Protein AF-A0A369Y2G6-F1 (afdb_monomer_lite)

pLDDT: mean 90.19, std 8.19, range [42.06, 97.75]

Structure (mmCIF, N/CA/C/O backbone):
data_AF-A0A369Y2G6-F1
#
_entry.id   AF-A0A369Y2G6-F1
#
loop_
_atom_site.group_PDB
_atom_site.id
_atom_site.type_symbol
_atom_site.label_atom_id
_atom_site.label_alt_id
_atom_site.label_comp_id
_atom_site.label_asym_id
_atom_site.label_entity_id
_atom_site.label_seq_id
_atom_site.pdbx_PDB_ins_code
_atom_site.Cartn_x
_atom_site.Cartn_y
_atom_site.Cartn_z
_atom_site.occupancy
_atom_site.B_iso_or_equiv
_atom_site.auth_seq_id
_atom_site.auth_comp_id
_atom_site.auth_asym_id
_atom_site.auth_atom_id
_atom_site.pdbx_PDB_model_num
ATOM 1 N N . MET A 1 1 ? -20.644 17.446 -11.660 1.00 88.56 1 MET A N 1
ATOM 2 C CA . MET A 1 1 ? -19.900 16.516 -12.533 1.00 88.56 1 MET A CA 1
ATOM 3 C C . MET A 1 1 ? -18.595 17.121 -13.064 1.00 88.56 1 MET A C 1
ATOM 5 O O . MET A 1 1 ? -17.557 16.704 -12.580 1.00 88.56 1 MET A O 1
ATOM 9 N N . ILE A 1 2 ? -18.612 18.142 -13.938 1.00 90.81 2 ILE A N 1
ATOM 10 C CA . ILE A 1 2 ? -17.405 18.719 -14.592 1.00 90.81 2 ILE A CA 1
ATOM 11 C C . ILE A 1 2 ? -16.263 19.030 -13.607 1.00 90.81 2 ILE A C 1
ATOM 13 O O . ILE A 1 2 ? -15.147 18.546 -13.766 1.00 90.81 2 ILE A O 1
ATOM 17 N N . LYS A 1 3 ? -16.555 19.759 -12.520 1.00 93.44 3 LYS A N 1
ATOM 18 C CA . LYS A 1 3 ? -15.563 20.071 -11.472 1.00 93.44 3 LYS A CA 1
ATOM 19 C C . LYS A 1 3 ? -14.943 18.822 -10.833 1.00 93.44 3 LYS A C 1
ATOM 21 O O . LYS A 1 3 ? -13.785 18.854 -10.434 1.00 93.44 3 LYS A O 1
ATOM 26 N N . VAL A 1 4 ? -15.703 17.736 -10.687 1.00 93.19 4 VAL A N 1
ATOM 27 C CA . VAL A 1 4 ? -15.192 16.472 -10.129 1.00 93.19 4 VAL A CA 1
ATOM 28 C C . VAL A 1 4 ? -14.237 15.821 -11.126 1.00 93.19 4 VAL A C 1
ATOM 30 O O . VAL A 1 4 ? -13.131 15.469 -10.736 1.00 93.19 4 VAL A O 1
ATOM 33 N N . THR A 1 5 ? -14.614 15.756 -12.402 1.00 94.62 5 THR A N 1
ATOM 34 C CA . THR A 1 5 ? -13.785 15.214 -13.489 1.00 94.62 5 THR A CA 1
ATOM 35 C C . THR A 1 5 ? -12.451 15.948 -13.627 1.00 94.62 5 THR A C 1
ATOM 37 O O . THR A 1 5 ? -11.404 15.308 -13.651 1.00 94.62 5 THR A O 1
ATOM 40 N N . ILE A 1 6 ? -12.467 17.287 -13.634 1.00 95.38 6 ILE A N 1
ATOM 41 C CA . ILE A 1 6 ? -11.241 18.102 -13.711 1.00 95.38 6 ILE A CA 1
ATOM 42 C C . ILE A 1 6 ? -10.327 17.810 -12.518 1.00 95.38 6 ILE A C 1
ATOM 44 O O . ILE A 1 6 ? -9.137 17.572 -12.691 1.00 95.38 6 ILE A O 1
ATOM 48 N N . ASN A 1 7 ? -10.882 17.762 -11.303 1.00 96.50 7 ASN A N 1
ATOM 49 C CA . ASN A 1 7 ? -10.090 17.447 -10.115 1.00 96.50 7 ASN A CA 1
ATOM 50 C C . ASN A 1 7 ? -9.507 16.031 -10.159 1.00 96.50 7 ASN A C 1
ATOM 52 O O . ASN A 1 7 ? -8.400 15.838 -9.680 1.00 96.50 7 ASN A O 1
ATOM 56 N N . ILE A 1 8 ? -10.218 15.046 -10.717 1.00 95.88 8 ILE A N 1
ATOM 57 C CA . ILE A 1 8 ? -9.690 13.683 -10.882 1.00 95.88 8 ILE A CA 1
ATOM 58 C C . ILE A 1 8 ? -8.472 13.691 -11.801 1.00 95.88 8 ILE A C 1
ATOM 60 O O . ILE A 1 8 ? -7.463 13.093 -11.446 1.00 95.88 8 ILE A O 1
ATOM 64 N N . ILE A 1 9 ? -8.549 14.390 -12.936 1.00 95.62 9 ILE A N 1
ATOM 65 C CA . ILE A 1 9 ? -7.439 14.495 -13.893 1.00 95.62 9 ILE A CA 1
ATOM 66 C C . ILE A 1 9 ? -6.244 15.194 -13.235 1.00 95.62 9 ILE A C 1
ATOM 68 O O . ILE A 1 9 ? -5.145 14.649 -13.226 1.00 95.62 9 ILE A O 1
ATOM 72 N N . LEU A 1 10 ? -6.460 16.353 -12.606 1.00 95.44 10 LEU A N 1
ATOM 73 C CA . LEU A 1 10 ? -5.391 17.104 -11.939 1.00 95.44 10 LEU A CA 1
ATOM 74 C C . LEU A 1 10 ? -4.749 16.313 -10.795 1.00 95.44 10 LEU A C 1
ATOM 76 O O . LEU A 1 10 ? -3.528 16.290 -10.667 1.00 95.44 10 LEU A O 1
ATOM 80 N N . LEU A 1 11 ? -5.557 15.641 -9.970 1.00 95.94 11 LEU A N 1
ATOM 81 C CA . LEU A 1 11 ? -5.046 14.806 -8.886 1.00 95.94 11 LEU A CA 1
ATOM 82 C C . LEU A 1 11 ? -4.312 13.574 -9.412 1.00 95.94 11 LEU A C 1
ATOM 84 O O . LEU A 1 11 ? -3.358 13.145 -8.771 1.00 95.94 11 LEU A O 1
ATOM 88 N N . PHE A 1 12 ? -4.721 13.012 -10.550 1.00 95.38 12 PHE A N 1
ATOM 89 C CA . PHE A 1 12 ? -3.988 11.927 -11.196 1.00 95.38 12 PHE A CA 1
ATOM 90 C C . PHE A 1 12 ? -2.616 12.394 -11.680 1.00 95.38 12 PHE A C 1
ATOM 92 O O . PHE A 1 12 ? -1.617 11.796 -11.297 1.00 95.38 12 PHE A O 1
ATOM 99 N N . LEU A 1 13 ? -2.548 13.512 -12.403 1.00 92.81 13 LEU A N 1
ATOM 100 C CA . LEU A 1 13 ? -1.273 14.089 -12.841 1.00 92.81 13 LEU A CA 1
ATOM 101 C C . LEU A 1 13 ? -0.361 14.420 -11.650 1.00 92.81 13 LEU A C 1
ATOM 103 O O . LEU A 1 13 ? 0.820 14.088 -11.661 1.00 92.81 13 LEU A O 1
ATOM 107 N N . ALA A 1 14 ? -0.917 14.990 -10.577 1.00 92.94 14 ALA A N 1
ATOM 108 C CA . ALA A 1 14 ? -0.170 15.240 -9.345 1.00 92.94 14 ALA A CA 1
ATOM 109 C C . ALA A 1 14 ? 0.308 13.944 -8.662 1.00 92.94 14 ALA A C 1
ATOM 111 O O . ALA A 1 14 ? 1.403 13.915 -8.105 1.00 92.94 14 ALA A O 1
ATOM 112 N N . SER A 1 15 ? -0.487 12.871 -8.718 1.00 92.31 15 SER A N 1
ATOM 113 C CA . SER A 1 15 ? -0.116 11.555 -8.177 1.00 92.31 15 SER A CA 1
ATOM 114 C C . SER A 1 15 ? 1.066 10.950 -8.939 1.00 92.31 15 SER A C 1
ATOM 116 O O . SER A 1 15 ? 1.956 10.375 -8.319 1.00 92.31 15 SER A O 1
ATOM 118 N N . SER A 1 16 ? 1.126 11.143 -10.261 1.00 85.62 16 SER A N 1
ATOM 119 C CA . SER A 1 16 ? 2.266 10.716 -11.083 1.00 85.62 16 SER A CA 1
ATOM 120 C C . SER A 1 16 ? 3.557 11.471 -10.747 1.00 85.62 16 SER A C 1
ATOM 122 O O . SER A 1 16 ? 4.636 10.896 -10.839 1.00 85.62 16 SER A O 1
ATOM 124 N N . LEU A 1 17 ? 3.458 12.736 -10.323 1.00 85.38 17 LEU A N 1
ATOM 125 C CA . LEU A 1 17 ? 4.612 13.555 -9.925 1.00 85.38 17 LEU A CA 1
ATOM 126 C C . LEU A 1 17 ? 5.078 13.282 -8.489 1.00 85.38 17 LEU A C 1
ATOM 128 O O . LEU A 1 17 ? 6.271 13.340 -8.202 1.00 85.38 17 LEU A O 1
ATOM 132 N N . ILE A 1 18 ? 4.145 13.007 -7.571 1.00 85.62 18 ILE A N 1
ATOM 133 C CA . ILE A 1 18 ? 4.425 12.782 -6.147 1.00 85.62 18 ILE A CA 1
ATOM 134 C C . ILE A 1 18 ? 3.864 11.411 -5.745 1.00 85.62 18 ILE A C 1
ATOM 136 O O . ILE A 1 18 ? 2.782 11.337 -5.149 1.00 85.62 18 ILE A O 1
ATOM 140 N N . PRO A 1 19 ? 4.601 10.311 -6.002 1.00 77.44 19 PRO A N 1
ATOM 141 C CA . PRO A 1 19 ? 4.091 8.953 -5.818 1.00 77.44 19 PRO A CA 1
ATOM 142 C C . PRO A 1 19 ? 3.544 8.678 -4.410 1.00 77.44 19 PRO A C 1
ATOM 144 O O . PRO A 1 19 ? 2.478 8.079 -4.266 1.00 77.44 19 PRO A O 1
ATOM 147 N N . LEU A 1 20 ? 4.200 9.187 -3.359 1.00 77.75 20 LEU A N 1
ATOM 148 C CA . LEU A 1 20 ? 3.748 9.020 -1.968 1.00 77.75 20 LEU A CA 1
ATOM 149 C C . LEU A 1 20 ? 2.479 9.825 -1.632 1.00 77.75 20 LEU A C 1
ATOM 151 O O . LEU A 1 20 ? 1.756 9.462 -0.706 1.00 77.75 20 LEU A O 1
ATOM 155 N N . GLY A 1 21 ? 2.182 10.892 -2.380 1.00 86.56 21 GLY A N 1
ATOM 156 C CA . GLY A 1 21 ? 0.970 11.710 -2.242 1.00 86.56 21 GLY A CA 1
ATOM 157 C C . GLY A 1 21 ? -0.252 11.128 -2.957 1.00 86.56 21 GLY A C 1
ATOM 158 O O . GLY A 1 21 ? -1.366 11.634 -2.795 1.00 86.56 21 GLY A O 1
ATOM 159 N N . SER A 1 22 ? -0.074 10.035 -3.704 1.00 93.38 22 SER A N 1
ATOM 160 C CA . SER A 1 22 ? -1.103 9.450 -4.569 1.00 93.38 22 SER A CA 1
ATOM 161 C C . SER A 1 22 ? -2.373 9.012 -3.842 1.00 93.38 22 SER A C 1
ATOM 163 O O . SER A 1 22 ? -3.414 8.885 -4.475 1.00 93.38 22 SER A O 1
ATOM 165 N N . PHE A 1 23 ? -2.349 8.828 -2.515 1.00 94.94 23 PHE A N 1
ATOM 166 C CA . PHE A 1 23 ? -3.545 8.522 -1.714 1.00 94.94 23 PHE A CA 1
ATOM 167 C C . PHE A 1 23 ? -4.626 9.612 -1.767 1.00 94.94 23 PHE A C 1
ATOM 169 O O . PHE A 1 23 ? -5.788 9.347 -1.445 1.00 94.94 23 PHE A O 1
ATOM 176 N N . ILE A 1 24 ? -4.275 10.844 -2.152 1.00 95.50 24 ILE A N 1
ATOM 177 C CA . ILE A 1 24 ? -5.231 11.955 -2.226 1.00 95.50 24 ILE A CA 1
ATOM 178 C C . ILE A 1 24 ? -6.276 11.687 -3.309 1.00 95.50 24 ILE A C 1
ATOM 180 O O . ILE A 1 24 ? -7.460 11.932 -3.071 1.00 95.50 24 ILE A O 1
ATOM 184 N N . LEU A 1 25 ? -5.870 11.152 -4.464 1.00 95.88 25 LEU A N 1
ATOM 185 C CA . LEU A 1 25 ? -6.774 10.840 -5.569 1.00 95.88 25 LEU A CA 1
ATOM 186 C C . LEU A 1 25 ? -7.891 9.857 -5.163 1.00 95.88 25 LEU A C 1
ATOM 188 O O . LEU A 1 25 ? -9.062 10.248 -5.223 1.00 95.88 25 LEU A O 1
ATOM 192 N N . PRO A 1 26 ? -7.605 8.622 -4.707 1.00 96.12 26 PRO A N 1
ATOM 193 C CA . PRO A 1 26 ? -8.650 7.688 -4.309 1.00 96.12 26 PRO A CA 1
ATOM 194 C C . PRO A 1 26 ? -9.458 8.219 -3.119 1.00 96.12 26 PRO A C 1
ATOM 196 O O . PRO A 1 26 ? -10.684 8.120 -3.127 1.00 96.12 26 PRO A O 1
ATOM 199 N N . ALA A 1 27 ? -8.835 8.885 -2.137 1.00 96.81 27 ALA A N 1
ATOM 200 C CA . ALA A 1 27 ? -9.571 9.489 -1.024 1.00 96.81 27 ALA A CA 1
ATOM 201 C C . ALA A 1 27 ? -10.551 10.587 -1.481 1.00 96.81 27 ALA A C 1
ATOM 203 O O . ALA A 1 27 ? -11.661 10.696 -0.947 1.00 96.81 27 ALA A O 1
ATOM 204 N N . TYR A 1 28 ? -10.161 11.405 -2.463 1.00 96.94 28 TYR A N 1
ATOM 205 C CA . TYR A 1 28 ? -11.023 12.412 -3.079 1.00 96.94 28 TYR A CA 1
ATOM 206 C C . TYR A 1 28 ? -12.189 11.753 -3.813 1.00 96.94 28 TYR A C 1
ATOM 208 O O . TYR A 1 28 ? -13.346 12.105 -3.554 1.00 96.94 28 TYR A O 1
ATOM 216 N N . LYS A 1 29 ? -11.900 10.778 -4.685 1.00 96.06 29 LYS A N 1
ATOM 217 C CA . LYS A 1 29 ? -12.914 10.066 -5.474 1.00 96.06 29 LYS A CA 1
ATOM 218 C C . LYS A 1 29 ? -13.937 9.398 -4.571 1.00 96.06 29 LYS A C 1
ATOM 220 O O . LYS A 1 29 ? -15.120 9.713 -4.679 1.00 96.06 29 LYS A O 1
ATOM 225 N N . ILE A 1 30 ? -13.487 8.631 -3.580 1.00 96.12 30 ILE A N 1
ATOM 226 C CA . ILE A 1 30 ? -14.367 7.935 -2.637 1.00 96.12 30 ILE A CA 1
ATOM 227 C C . ILE A 1 30 ? -15.283 8.913 -1.879 1.00 96.12 30 ILE A C 1
ATOM 229 O O . ILE A 1 30 ? -16.446 8.601 -1.635 1.00 96.12 30 ILE A O 1
ATOM 233 N N . LYS A 1 31 ? -14.814 10.125 -1.543 1.00 94.81 31 LYS A N 1
ATOM 234 C CA . LYS A 1 31 ? -15.632 11.155 -0.863 1.00 94.81 31 LYS A CA 1
ATOM 235 C C . LYS A 1 31 ? -16.608 11.892 -1.779 1.00 94.81 31 LYS A C 1
ATOM 237 O O . LYS A 1 31 ? -17.613 12.419 -1.290 1.00 94.81 31 LYS A O 1
ATOM 242 N N . LYS A 1 32 ? -16.280 12.055 -3.061 1.00 94.62 32 LYS A N 1
ATOM 243 C CA . LYS A 1 32 ? -17.009 12.947 -3.981 1.00 94.62 32 LYS A CA 1
ATOM 244 C C . LYS A 1 32 ? -17.886 12.198 -4.972 1.00 94.62 32 LYS A C 1
ATOM 246 O O . LYS A 1 32 ? -18.995 12.666 -5.217 1.00 94.62 32 LYS A O 1
ATOM 251 N N . MET A 1 33 ? -17.447 11.048 -5.476 1.00 91.38 33 MET A N 1
ATOM 252 C CA . MET A 1 33 ? -18.214 10.230 -6.416 1.00 91.38 33 MET A CA 1
ATOM 253 C C . MET A 1 33 ? -19.594 9.844 -5.875 1.00 91.38 33 MET A C 1
ATOM 255 O O . MET A 1 33 ? -20.560 10.036 -6.610 1.00 91.38 33 MET A O 1
ATOM 259 N N . PRO A 1 34 ? -19.770 9.447 -4.595 1.00 91.19 34 PRO A N 1
ATOM 260 C CA . PRO A 1 34 ? -21.087 9.104 -4.061 1.00 91.19 34 PRO A CA 1
ATOM 261 C C . PRO A 1 34 ? -22.123 10.237 -4.089 1.00 91.19 34 PRO A C 1
ATOM 263 O O . PRO A 1 34 ? -23.314 9.980 -3.961 1.00 91.19 34 PRO A O 1
ATOM 266 N N . LYS A 1 35 ? -21.690 11.493 -4.256 1.00 90.75 35 LYS A N 1
ATOM 267 C CA . LYS A 1 35 ? -22.585 12.659 -4.346 1.00 90.75 35 LYS A CA 1
ATOM 268 C C . LYS A 1 35 ? -23.140 12.889 -5.750 1.00 90.75 35 LYS A C 1
ATOM 270 O O . LYS A 1 35 ? -23.995 13.746 -5.927 1.00 90.75 35 LYS A O 1
ATOM 275 N N . LEU A 1 36 ? -22.604 12.187 -6.744 1.00 90.75 36 LEU A N 1
ATOM 276 C CA . LEU A 1 36 ? -23.073 12.222 -8.122 1.00 90.75 36 LEU A CA 1
ATOM 277 C C . LEU A 1 36 ? -24.080 11.091 -8.356 1.00 90.75 36 LEU A C 1
ATOM 279 O O . LEU A 1 36 ? -24.015 10.051 -7.692 1.00 90.75 36 LEU A O 1
ATOM 283 N N . ASN A 1 37 ? -24.959 11.266 -9.340 1.00 92.12 37 ASN A N 1
ATOM 284 C CA . ASN A 1 37 ? -25.830 10.196 -9.826 1.00 92.12 37 ASN A CA 1
ATOM 285 C C . ASN A 1 37 ? -25.006 9.123 -10.557 1.00 92.12 37 ASN A C 1
ATOM 287 O O . ASN A 1 37 ? -23.910 9.401 -11.042 1.00 92.12 37 ASN A O 1
ATOM 291 N N . SER A 1 38 ? -25.524 7.897 -10.672 1.00 89.31 38 SER A N 1
ATOM 292 C CA . SER A 1 38 ? -24.779 6.767 -11.256 1.00 89.31 38 SER A CA 1
ATOM 293 C C . SER A 1 38 ? -24.269 7.040 -12.678 1.00 89.31 38 SER A C 1
ATOM 295 O O . SER A 1 38 ? -23.124 6.712 -12.981 1.00 89.31 38 SER A O 1
ATOM 297 N N . LYS A 1 39 ? -25.076 7.711 -13.519 1.00 91.69 39 LYS A N 1
ATOM 298 C CA . LYS A 1 39 ? -24.677 8.130 -14.876 1.00 91.69 39 LYS A CA 1
ATOM 299 C C . LYS A 1 39 ? -23.485 9.094 -14.844 1.00 91.69 39 LYS A C 1
ATOM 301 O O . LYS A 1 39 ? -22.484 8.854 -15.509 1.00 91.69 39 LYS A O 1
ATOM 306 N N . ASP A 1 40 ? -23.555 10.124 -14.004 1.00 92.19 40 ASP A N 1
ATOM 307 C CA . ASP A 1 40 ? -22.502 11.137 -13.866 1.00 92.19 40 ASP A CA 1
ATOM 308 C C . ASP A 1 40 ? -21.194 10.567 -13.303 1.00 92.19 40 ASP A C 1
ATOM 310 O O . ASP A 1 40 ? -20.118 11.043 -13.658 1.00 92.19 40 ASP A O 1
ATOM 314 N N . ARG A 1 41 ? -21.259 9.555 -12.424 1.00 91.31 41 ARG A N 1
ATOM 315 C CA . ARG A 1 41 ? -20.060 8.860 -11.913 1.00 91.31 41 ARG A CA 1
ATOM 316 C C . ARG A 1 41 ? -19.335 8.120 -13.027 1.00 91.31 41 ARG A C 1
ATOM 318 O O . ARG A 1 41 ? -18.116 8.234 -13.147 1.00 91.31 41 ARG A O 1
ATOM 325 N N . LEU A 1 42 ? -20.092 7.370 -13.828 1.00 90.81 42 LEU A N 1
ATOM 326 C CA . LEU A 1 42 ? -19.557 6.627 -14.961 1.00 90.81 42 LEU A CA 1
ATOM 327 C C . LEU A 1 42 ? -18.967 7.591 -15.994 1.00 90.81 42 LEU A C 1
ATOM 329 O O . LEU A 1 42 ? -17.819 7.420 -16.391 1.00 90.81 42 LEU A O 1
ATOM 333 N N . LEU A 1 43 ? -19.692 8.660 -16.332 1.00 93.19 43 LEU A N 1
ATOM 334 C CA . LEU A 1 43 ? -19.219 9.678 -17.269 1.00 93.19 43 LEU A CA 1
ATOM 335 C C . LEU A 1 43 ? -17.948 10.379 -16.766 1.00 93.19 43 LEU A C 1
ATOM 337 O O . LEU A 1 43 ? -17.018 10.590 -17.537 1.00 93.19 43 LEU A O 1
ATOM 341 N N . ALA A 1 44 ? -17.865 10.697 -15.470 1.00 94.25 44 ALA A N 1
ATOM 342 C CA . ALA A 1 44 ? -16.666 11.296 -14.889 1.00 94.25 44 ALA A CA 1
ATOM 343 C C . ALA A 1 44 ? -15.442 10.373 -15.009 1.00 94.25 44 ALA A C 1
ATOM 345 O O . ALA A 1 44 ? -14.382 10.841 -15.412 1.00 94.25 44 ALA A O 1
ATOM 346 N N . ASN A 1 45 ? -15.586 9.076 -14.715 1.00 94.12 45 ASN A N 1
ATOM 347 C CA . ASN A 1 45 ? -14.494 8.110 -14.873 1.00 94.12 45 ASN A CA 1
ATOM 348 C C . ASN A 1 45 ? -14.113 7.888 -16.344 1.00 94.12 45 ASN A C 1
ATOM 350 O O . ASN A 1 45 ? -12.924 7.809 -16.636 1.00 94.12 45 ASN A O 1
ATOM 354 N N . LEU A 1 46 ? -15.086 7.828 -17.261 1.00 94.31 46 LEU A N 1
ATOM 355 C CA . LEU A 1 46 ? -14.819 7.681 -18.695 1.00 94.31 46 LEU A CA 1
ATOM 356 C C . LEU A 1 46 ? -14.090 8.895 -19.269 1.00 94.31 46 LEU A C 1
ATOM 358 O O . LEU A 1 46 ? -13.092 8.722 -19.957 1.00 94.31 46 LEU A O 1
ATOM 362 N N . ILE A 1 47 ? -14.536 10.115 -18.954 1.00 96.00 47 ILE A N 1
ATOM 363 C CA . ILE A 1 47 ? -13.865 11.336 -19.424 1.00 96.00 47 ILE A CA 1
ATOM 364 C C . ILE A 1 47 ? -12.462 11.430 -18.828 1.00 96.00 47 ILE A C 1
ATOM 366 O O . ILE A 1 47 ? -11.512 11.695 -19.558 1.00 96.00 47 ILE A O 1
ATOM 370 N N . SER A 1 48 ? -12.306 11.196 -17.519 1.00 96.06 48 SER A N 1
ATOM 371 C CA . SER A 1 48 ? -10.980 11.200 -16.896 1.00 96.06 48 SER A CA 1
ATOM 372 C C . SER A 1 48 ? -10.059 10.152 -17.520 1.00 96.06 48 SER A C 1
ATOM 374 O O . SER A 1 48 ? -8.928 10.483 -17.850 1.00 96.06 48 SER A O 1
ATOM 376 N N . GLY A 1 49 ? -10.545 8.926 -17.728 1.00 95.88 49 GLY A N 1
ATOM 377 C CA . GLY A 1 49 ? -9.789 7.868 -18.394 1.00 95.88 49 GLY A CA 1
ATOM 378 C C . GLY A 1 49 ? -9.415 8.232 -19.830 1.00 95.88 49 GLY A C 1
ATOM 379 O O . GLY A 1 49 ? -8.256 8.097 -20.196 1.00 95.88 49 GLY A O 1
ATOM 380 N N . GLY A 1 50 ? -10.355 8.771 -20.611 1.00 96.50 50 GLY A N 1
ATOM 381 C CA . GLY A 1 50 ? -10.107 9.217 -21.981 1.00 96.50 50 GLY A CA 1
ATOM 382 C C . GLY A 1 50 ? -9.024 10.290 -22.055 1.00 96.50 50 GLY A C 1
ATOM 383 O O . GLY A 1 50 ? -8.075 10.138 -22.813 1.00 96.50 50 GLY A O 1
ATOM 384 N N . VAL A 1 51 ? -9.101 11.332 -21.219 1.00 96.31 51 VAL A N 1
ATOM 385 C CA . VAL A 1 51 ? -8.065 12.381 -21.169 1.00 96.31 51 VAL A CA 1
ATOM 386 C C . VAL A 1 51 ? -6.705 11.805 -20.783 1.00 96.31 51 VAL A C 1
ATOM 388 O O . VAL A 1 51 ? -5.708 12.154 -21.401 1.00 96.31 51 VAL A O 1
ATOM 391 N N . ILE A 1 52 ? -6.651 10.916 -19.788 1.00 96.62 52 ILE A N 1
ATOM 392 C CA . ILE A 1 52 ? -5.393 10.278 -19.380 1.00 96.62 52 ILE A CA 1
ATOM 393 C C . ILE A 1 52 ? -4.822 9.430 -20.523 1.00 96.62 52 ILE A C 1
ATOM 395 O O . ILE A 1 52 ? -3.629 9.513 -20.777 1.00 96.62 52 ILE A O 1
ATOM 399 N N . TYR A 1 53 ? -5.662 8.684 -21.243 1.00 96.69 53 TYR A N 1
ATOM 400 C CA . TYR A 1 53 ? -5.251 7.884 -22.399 1.00 96.69 53 TYR A CA 1
ATOM 401 C C . TYR A 1 53 ? -4.677 8.742 -23.532 1.00 96.69 53 TYR A C 1
ATOM 403 O O . TYR A 1 53 ? -3.679 8.368 -24.135 1.00 96.69 53 TYR A O 1
ATOM 411 N N . PHE A 1 54 ? -5.265 9.916 -23.789 1.00 96.19 54 PHE A N 1
ATOM 412 C CA . PHE A 1 54 ? -4.716 10.875 -24.753 1.00 96.19 54 PHE A CA 1
ATOM 413 C C . PHE A 1 54 ? -3.350 11.437 -24.339 1.00 96.19 54 PHE A C 1
ATOM 415 O O . PHE A 1 54 ? -2.593 11.855 -25.210 1.00 96.19 54 PHE A O 1
ATOM 422 N N . ILE A 1 55 ? -3.046 11.485 -23.038 1.00 94.88 55 ILE A N 1
ATOM 423 C CA . ILE A 1 55 ? -1.737 11.922 -22.535 1.00 94.88 55 ILE A CA 1
ATOM 424 C C . ILE A 1 55 ? -0.714 10.794 -22.685 1.00 94.88 55 ILE A C 1
ATOM 426 O O . ILE A 1 55 ? 0.359 11.023 -23.232 1.00 94.88 55 ILE A O 1
ATOM 430 N N . ASP A 1 56 ? -1.036 9.603 -22.179 1.00 94.06 56 ASP A N 1
ATOM 431 C CA . ASP A 1 56 ? -0.197 8.407 -22.262 1.00 94.06 56 ASP A CA 1
ATOM 432 C C . ASP A 1 56 ? -1.061 7.156 -22.000 1.00 94.06 56 ASP A C 1
ATOM 434 O O . ASP A 1 56 ? -1.805 7.066 -21.011 1.00 94.06 56 ASP A O 1
ATOM 438 N N . ASP A 1 57 ? -0.970 6.171 -22.890 1.00 93.06 57 ASP A N 1
ATOM 439 C CA . ASP A 1 57 ? -1.763 4.945 -22.827 1.00 93.06 57 ASP A CA 1
ATOM 440 C C . ASP A 1 57 ? -1.391 4.068 -21.620 1.00 93.06 57 ASP A C 1
ATOM 442 O O . ASP A 1 57 ? -2.273 3.514 -20.956 1.00 93.06 57 ASP A O 1
ATOM 446 N N . LYS A 1 58 ? -0.111 4.000 -21.246 1.00 93.56 58 LYS A N 1
ATOM 447 C CA . LYS A 1 58 ? 0.367 3.284 -20.050 1.00 93.56 58 LYS A CA 1
ATOM 448 C C . LYS A 1 58 ? -0.163 3.943 -18.782 1.00 93.56 58 LYS A C 1
ATOM 450 O O . LYS A 1 58 ? -0.595 3.239 -17.864 1.00 93.56 58 LYS A O 1
ATOM 455 N N . LEU A 1 59 ? -0.204 5.277 -18.723 1.00 93.44 59 LEU A N 1
ATOM 456 C CA . LEU A 1 59 ? -0.812 6.001 -17.598 1.00 93.44 59 LEU A CA 1
ATOM 457 C C . LEU A 1 59 ? -2.306 5.699 -17.463 1.00 93.44 59 LEU A C 1
ATOM 459 O O . LEU A 1 59 ? -2.802 5.579 -16.339 1.00 93.44 59 LEU A O 1
ATOM 463 N N . PHE A 1 60 ? -3.024 5.508 -18.569 1.00 95.31 60 PHE A N 1
ATOM 464 C CA . PHE A 1 60 ? -4.418 5.066 -18.516 1.00 95.31 60 PHE A CA 1
ATOM 465 C C . PHE A 1 60 ? -4.550 3.692 -17.851 1.00 95.31 60 PHE A C 1
ATOM 467 O O . PHE A 1 60 ? -5.391 3.510 -16.965 1.00 95.31 60 PHE A O 1
ATOM 474 N N . PHE A 1 61 ? -3.683 2.739 -18.189 1.00 95.06 61 PHE A N 1
ATOM 475 C CA . PHE A 1 61 ? -3.698 1.434 -17.530 1.00 95.06 61 PHE A CA 1
ATOM 476 C C . PHE A 1 61 ? -3.318 1.508 -16.049 1.00 95.06 61 PHE A C 1
ATOM 478 O O . PHE A 1 61 ? -3.892 0.771 -15.250 1.00 95.06 61 PHE A O 1
ATOM 485 N N . VAL A 1 62 ? -2.442 2.430 -15.640 1.00 93.44 62 VAL A N 1
ATOM 486 C CA . VAL A 1 62 ? -2.187 2.704 -14.213 1.00 93.44 62 VAL A CA 1
ATOM 487 C C . VAL A 1 62 ? -3.429 3.297 -13.538 1.00 93.44 62 VAL A C 1
ATOM 489 O O . VAL A 1 62 ? -3.803 2.873 -12.442 1.00 93.44 62 VAL A O 1
ATOM 492 N N . TYR A 1 63 ? -4.124 4.233 -14.188 1.00 95.25 63 TYR A N 1
ATOM 493 C CA . TYR A 1 63 ? -5.382 4.791 -13.685 1.00 95.25 63 TYR A CA 1
ATOM 494 C C . TYR A 1 63 ? -6.426 3.700 -13.420 1.00 95.25 63 TYR A C 1
ATOM 496 O O . TYR A 1 63 ? -7.026 3.656 -12.340 1.00 95.25 63 TYR A O 1
ATOM 504 N N . VAL A 1 64 ? -6.610 2.788 -14.374 1.00 94.56 64 VAL A N 1
ATOM 505 C CA . VAL A 1 64 ? -7.577 1.691 -14.263 1.00 94.56 64 VAL A CA 1
ATOM 506 C C . VAL A 1 64 ? -7.099 0.621 -13.279 1.00 94.56 64 VAL A C 1
ATOM 508 O O . VAL A 1 64 ? -7.784 0.322 -12.299 1.00 94.56 64 VAL A O 1
ATOM 511 N N . GLY A 1 65 ? -5.917 0.056 -13.515 1.00 92.50 65 GLY A N 1
ATOM 512 C CA . GLY A 1 65 ? -5.397 -1.103 -12.791 1.00 92.50 65 GLY A CA 1
ATOM 513 C C . GLY A 1 65 ? -4.962 -0.811 -11.360 1.00 92.50 65 GLY A C 1
ATOM 514 O O . GLY A 1 65 ? -4.864 -1.736 -10.561 1.00 92.50 65 GLY A O 1
ATOM 515 N N . PHE A 1 66 ? -4.743 0.457 -11.006 1.00 93.62 66 PHE A N 1
ATOM 516 C CA . PHE A 1 66 ? -4.395 0.843 -9.643 1.00 93.62 66 PHE A CA 1
ATOM 517 C C . PHE A 1 66 ? -5.499 1.667 -8.974 1.00 93.62 66 PHE A C 1
ATOM 519 O O . PHE A 1 66 ? -6.081 1.234 -7.978 1.00 93.62 66 PHE A O 1
ATOM 526 N N . PHE A 1 67 ? -5.824 2.849 -9.506 1.00 95.19 67 PHE A N 1
ATOM 527 C CA . PHE A 1 67 ? -6.696 3.797 -8.803 1.00 95.19 67 PHE A CA 1
ATOM 528 C C . PHE A 1 67 ? -8.175 3.404 -8.831 1.00 95.19 67 PHE A C 1
ATOM 530 O O . PHE A 1 67 ? -8.832 3.466 -7.788 1.00 95.19 67 PHE A O 1
ATOM 537 N N . LEU A 1 68 ? -8.707 2.986 -9.986 1.00 94.88 68 LEU A N 1
ATOM 538 C CA . LEU A 1 68 ? -10.078 2.464 -10.057 1.00 94.88 68 LEU A CA 1
ATOM 539 C C . LEU A 1 68 ? -10.212 1.135 -9.317 1.00 94.88 68 LEU A C 1
ATOM 541 O O . LEU A 1 68 ? -11.214 0.927 -8.636 1.00 94.88 68 LEU A O 1
ATOM 545 N N . LEU A 1 69 ? -9.199 0.269 -9.399 1.00 96.06 69 LEU A N 1
ATOM 546 C CA . LEU A 1 69 ? -9.187 -1.001 -8.676 1.00 96.06 69 LEU A CA 1
ATOM 547 C C . LEU A 1 69 ? -9.250 -0.795 -7.154 1.00 96.06 69 LEU A C 1
ATOM 549 O O . LEU A 1 69 ? -10.055 -1.436 -6.482 1.00 96.06 69 LEU A O 1
ATOM 553 N N . LEU A 1 70 ? -8.468 0.148 -6.617 1.00 96.12 70 LEU A N 1
ATOM 554 C CA . LEU A 1 70 ? -8.498 0.522 -5.200 1.00 96.12 70 LEU A CA 1
ATOM 555 C C . LEU A 1 70 ? -9.867 1.081 -4.785 1.00 96.12 70 LEU A C 1
ATOM 557 O O . LEU A 1 70 ? -10.418 0.674 -3.762 1.00 96.12 70 LEU A O 1
ATOM 561 N N . GLU A 1 71 ? -10.433 1.998 -5.575 1.00 95.31 71 GLU A N 1
ATOM 562 C CA . GLU A 1 71 ? -11.769 2.560 -5.331 1.00 95.31 71 GLU A CA 1
ATOM 563 C C . GLU A 1 71 ? -12.854 1.471 -5.330 1.00 95.31 71 GLU A C 1
ATOM 565 O O . GLU A 1 71 ? -13.684 1.424 -4.420 1.00 95.31 71 GLU A O 1
ATOM 570 N N . GLY A 1 72 ? -12.819 0.564 -6.309 1.00 94.62 72 GLY A N 1
ATOM 571 C CA . GLY A 1 72 ? -13.729 -0.576 -6.396 1.00 94.62 72 GLY A CA 1
ATOM 572 C C . GLY A 1 72 ? -13.605 -1.505 -5.190 1.00 94.62 72 GLY A C 1
ATOM 573 O O . GLY A 1 72 ? -14.610 -1.810 -4.547 1.00 94.62 72 GLY A O 1
ATOM 574 N N . ALA A 1 73 ? -12.377 -1.884 -4.823 1.00 96.69 73 ALA A N 1
ATOM 575 C CA . ALA A 1 73 ? -12.111 -2.699 -3.640 1.00 96.69 73 ALA A CA 1
ATOM 576 C C . ALA A 1 73 ? -12.642 -2.030 -2.364 1.00 96.69 73 ALA A C 1
ATOM 578 O O . ALA A 1 73 ? -13.293 -2.683 -1.549 1.00 96.69 73 ALA A O 1
ATOM 579 N N . TYR A 1 74 ? -12.448 -0.714 -2.212 1.00 96.94 74 TYR A N 1
ATOM 580 C CA . TYR A 1 74 ? -12.996 0.039 -1.085 1.00 96.94 74 TYR A CA 1
ATOM 581 C C . TYR A 1 74 ? -14.518 -0.106 -0.991 1.00 96.94 74 TYR A C 1
ATOM 583 O O . TYR A 1 74 ? -15.031 -0.445 0.076 1.00 96.94 74 TYR A O 1
ATOM 591 N N . TYR A 1 75 ? -15.244 0.122 -2.090 1.00 95.00 75 TYR A N 1
ATOM 592 C CA . TYR A 1 75 ? -16.705 0.027 -2.091 1.00 95.00 75 TYR A CA 1
ATOM 593 C C . TYR A 1 75 ? -17.211 -1.389 -1.822 1.00 95.00 75 TYR A C 1
ATOM 595 O O . TYR A 1 75 ? -18.159 -1.543 -1.053 1.00 95.00 75 TYR A O 1
ATOM 603 N N . ILE A 1 76 ? -16.559 -2.412 -2.383 1.00 95.88 76 ILE A N 1
ATOM 604 C CA . ILE A 1 76 ? -16.874 -3.818 -2.094 1.00 95.88 76 ILE A CA 1
ATOM 605 C C . ILE A 1 76 ? -16.705 -4.089 -0.597 1.00 95.88 76 ILE A C 1
ATOM 607 O O . ILE A 1 76 ? -17.602 -4.629 0.046 1.00 95.88 76 ILE A O 1
ATOM 611 N N . PHE A 1 77 ? -15.591 -3.659 -0.005 1.00 96.50 77 PHE A N 1
ATOM 612 C CA . PHE A 1 77 ? -15.341 -3.883 1.414 1.00 96.50 77 PHE A CA 1
ATOM 613 C C . PHE A 1 77 ? -16.268 -3.096 2.341 1.00 96.50 77 PHE A C 1
ATOM 615 O O . PHE A 1 77 ? -16.516 -3.543 3.459 1.00 96.50 77 PHE A O 1
ATOM 622 N N . GLU A 1 78 ? -16.805 -1.946 1.930 1.00 94.38 78 GLU A N 1
ATOM 623 C CA . GLU A 1 78 ? -17.835 -1.258 2.721 1.00 94.38 78 GLU A CA 1
ATOM 624 C C . GLU A 1 78 ? -19.104 -2.095 2.903 1.00 94.38 78 GLU A C 1
ATOM 626 O O . GLU A 1 78 ? -19.793 -1.917 3.905 1.00 94.38 78 GLU A O 1
ATOM 631 N N . MET A 1 79 ? -19.372 -3.042 2.002 1.00 93.12 79 MET A N 1
ATOM 632 C CA . MET A 1 79 ? -20.511 -3.958 2.090 1.00 93.12 79 MET A CA 1
ATOM 633 C C . MET A 1 79 ? -20.227 -5.203 2.944 1.00 93.12 79 MET A C 1
ATOM 635 O O . MET A 1 79 ? -21.121 -6.023 3.137 1.00 93.12 79 MET A O 1
ATOM 639 N N . THR A 1 80 ? -19.008 -5.367 3.470 1.00 93.56 80 THR A N 1
ATOM 640 C CA . THR A 1 80 ? -18.612 -6.542 4.260 1.00 93.56 80 THR A CA 1
ATOM 641 C C . THR A 1 80 ? -18.322 -6.198 5.722 1.00 93.56 80 THR A C 1
ATOM 643 O O . THR A 1 80 ? -18.093 -5.043 6.096 1.00 93.56 80 THR A O 1
ATOM 646 N N . SER A 1 81 ? -18.287 -7.226 6.572 1.00 92.31 81 SER A N 1
ATOM 647 C CA . SER A 1 81 ? -17.906 -7.144 7.990 1.00 92.31 81 SER A CA 1
ATOM 648 C C . SER A 1 81 ? -16.398 -7.301 8.237 1.00 92.31 81 SER A C 1
ATOM 650 O O . SER A 1 81 ? -15.970 -7.319 9.388 1.00 92.31 81 SER A O 1
ATOM 652 N N . ILE A 1 82 ? -15.585 -7.388 7.177 1.00 95.00 82 ILE A N 1
ATOM 653 C CA . ILE A 1 82 ? -14.130 -7.598 7.260 1.00 95.00 82 ILE A CA 1
ATOM 654 C C . ILE A 1 82 ? -13.475 -6.456 8.050 1.00 95.00 82 ILE A C 1
ATOM 656 O O . ILE A 1 82 ? -13.883 -5.301 7.931 1.00 95.00 82 ILE A O 1
ATOM 660 N N . GLU A 1 83 ? -12.453 -6.740 8.849 1.00 95.00 83 GLU A N 1
ATOM 661 C CA . GLU A 1 83 ? -11.766 -5.726 9.653 1.00 95.00 83 GLU A CA 1
ATOM 662 C C . GLU A 1 83 ? -10.959 -4.736 8.796 1.00 95.00 83 GLU A C 1
ATOM 664 O O . GLU A 1 83 ? -10.498 -5.050 7.702 1.00 95.00 83 GLU A O 1
ATOM 669 N N . ILE A 1 84 ? -10.782 -3.498 9.271 1.00 95.62 84 ILE A N 1
ATOM 670 C CA . ILE A 1 84 ? -10.235 -2.423 8.419 1.00 95.62 84 ILE A CA 1
ATOM 671 C C . ILE A 1 84 ? -8.782 -2.681 7.992 1.00 95.62 84 ILE A C 1
ATOM 673 O O . ILE A 1 84 ? -8.453 -2.376 6.846 1.00 95.62 84 ILE A O 1
ATOM 677 N N . PHE A 1 85 ? -7.921 -3.253 8.848 1.00 95.88 85 PHE A N 1
ATOM 678 C CA . PHE A 1 85 ? -6.568 -3.606 8.394 1.00 95.88 85 PHE A CA 1
ATOM 679 C C . PHE A 1 85 ? -6.590 -4.733 7.365 1.00 95.88 85 PHE A C 1
ATOM 681 O O . PHE A 1 85 ? -5.843 -4.654 6.397 1.00 95.88 85 PHE A O 1
ATOM 688 N N . ASP A 1 86 ? -7.479 -5.718 7.512 1.00 96.81 86 ASP A N 1
ATOM 689 C CA . ASP A 1 86 ? -7.616 -6.784 6.517 1.00 96.81 86 ASP A CA 1
ATOM 690 C C . ASP A 1 86 ? -8.021 -6.204 5.159 1.00 96.81 86 ASP A C 1
ATOM 692 O O . ASP A 1 86 ? -7.391 -6.516 4.154 1.00 96.81 86 ASP A O 1
ATOM 696 N N . ARG A 1 87 ? -8.985 -5.272 5.123 1.00 96.88 87 ARG A N 1
ATOM 697 C CA . ARG A 1 87 ? -9.359 -4.554 3.887 1.00 96.88 87 ARG A CA 1
ATOM 698 C C . ARG A 1 87 ? -8.155 -3.855 3.257 1.00 96.88 87 ARG A C 1
ATOM 700 O O . ARG A 1 87 ? -7.935 -3.988 2.060 1.00 96.88 87 ARG A O 1
ATOM 707 N N . ILE A 1 88 ? -7.370 -3.124 4.057 1.00 97.56 88 ILE A N 1
ATOM 708 C CA . ILE A 1 88 ? -6.174 -2.411 3.581 1.00 97.56 88 ILE A CA 1
ATOM 709 C C . ILE A 1 88 ? -5.181 -3.397 2.964 1.00 97.56 88 ILE A C 1
ATOM 711 O O . ILE A 1 88 ? -4.713 -3.161 1.853 1.00 97.56 88 ILE A O 1
ATOM 715 N N . PHE A 1 89 ? -4.866 -4.496 3.649 1.00 97.31 89 PHE A N 1
ATOM 716 C CA . PHE A 1 89 ? -3.859 -5.450 3.186 1.00 97.31 89 PHE A CA 1
ATOM 717 C C . PHE A 1 89 ? -4.335 -6.287 1.994 1.00 97.31 89 PHE A C 1
ATOM 719 O O . PHE A 1 89 ? -3.549 -6.511 1.072 1.00 97.31 89 PHE A O 1
ATOM 726 N N . ILE A 1 90 ? -5.616 -6.667 1.936 1.00 97.25 90 ILE A N 1
ATOM 727 C CA . ILE A 1 90 ? -6.190 -7.341 0.762 1.00 97.25 90 ILE A CA 1
ATOM 728 C C . ILE A 1 90 ? -6.188 -6.391 -0.440 1.00 97.25 90 ILE A C 1
ATOM 730 O O . ILE A 1 90 ? -5.646 -6.752 -1.483 1.00 97.25 90 ILE A O 1
ATOM 734 N N . SER A 1 91 ? -6.709 -5.164 -0.298 1.00 97.31 91 SER A N 1
ATOM 735 C CA . SER A 1 91 ? -6.678 -4.162 -1.376 1.00 97.31 91 SER A CA 1
ATOM 736 C C . SER A 1 91 ? -5.254 -3.896 -1.850 1.00 97.31 91 SER A C 1
ATOM 738 O O . SER A 1 91 ? -5.011 -3.866 -3.050 1.00 97.31 91 SER A O 1
ATOM 740 N N . THR A 1 92 ? -4.302 -3.775 -0.922 1.00 97.75 92 THR A N 1
ATOM 741 C CA . THR A 1 92 ? -2.882 -3.585 -1.245 1.00 97.75 92 THR A CA 1
ATOM 742 C C . THR A 1 92 ? -2.330 -4.759 -2.044 1.00 97.75 92 THR A C 1
ATOM 744 O O . THR A 1 92 ? -1.639 -4.549 -3.038 1.00 97.75 92 THR A O 1
ATOM 747 N N . THR A 1 93 ? -2.646 -5.992 -1.644 1.00 96.88 93 THR A N 1
ATOM 748 C CA . THR A 1 93 ? -2.211 -7.204 -2.354 1.00 96.88 93 THR A CA 1
ATOM 749 C C . THR A 1 93 ? -2.761 -7.216 -3.779 1.00 96.88 93 THR A C 1
ATOM 751 O O . THR A 1 93 ? -2.004 -7.417 -4.726 1.00 96.88 93 THR A O 1
ATOM 754 N N . ILE A 1 94 ? -4.051 -6.910 -3.943 1.00 97.19 94 ILE A N 1
ATOM 755 C CA . ILE A 1 94 ? -4.726 -6.835 -5.245 1.00 97.19 94 ILE A CA 1
ATOM 756 C C . ILE A 1 94 ? -4.099 -5.749 -6.132 1.00 97.19 94 ILE A C 1
ATOM 758 O O . ILE A 1 94 ? -3.734 -6.028 -7.274 1.00 97.19 94 ILE A O 1
ATOM 762 N N . THR A 1 95 ? -3.913 -4.529 -5.617 1.00 96.19 95 THR A N 1
ATOM 763 C CA . THR A 1 95 ? -3.322 -3.425 -6.394 1.00 96.19 95 THR A CA 1
ATOM 764 C C . THR A 1 95 ? -1.853 -3.672 -6.726 1.00 96.19 95 THR A C 1
ATOM 766 O O . THR A 1 95 ? -1.398 -3.286 -7.797 1.00 96.19 95 THR A O 1
ATOM 769 N N . THR A 1 96 ? -1.113 -4.353 -5.846 1.00 97.12 96 THR A N 1
ATOM 770 C CA . THR A 1 96 ? 0.284 -4.743 -6.105 1.00 97.12 96 THR A CA 1
ATOM 771 C C . THR A 1 96 ? 0.361 -5.795 -7.201 1.00 97.12 96 THR A C 1
ATOM 773 O O . THR A 1 96 ? 1.181 -5.669 -8.104 1.00 97.12 96 THR A O 1
ATOM 776 N N . ALA A 1 97 ? -0.506 -6.811 -7.153 1.00 96.50 97 ALA A N 1
ATOM 777 C CA . ALA A 1 97 ? -0.571 -7.839 -8.184 1.00 96.50 97 ALA A CA 1
ATOM 778 C C . ALA A 1 97 ? -0.919 -7.226 -9.548 1.00 96.50 97 ALA A C 1
ATOM 780 O O . ALA A 1 97 ? -0.224 -7.489 -10.527 1.00 96.50 97 ALA A O 1
ATOM 781 N N . ALA A 1 98 ? -1.923 -6.345 -9.600 1.00 96.69 98 ALA A N 1
ATOM 782 C CA . ALA A 1 98 ? -2.271 -5.612 -10.815 1.00 96.69 98 ALA A CA 1
ATOM 783 C C . ALA A 1 98 ? -1.100 -4.751 -11.318 1.00 96.69 98 ALA A C 1
ATOM 785 O O . ALA A 1 98 ? -0.740 -4.835 -12.489 1.00 96.69 98 ALA A O 1
ATOM 786 N N . GLY A 1 99 ? -0.447 -3.989 -10.435 1.00 95.06 99 GLY A N 1
ATOM 787 C CA . GLY A 1 99 ? 0.729 -3.189 -10.786 1.00 95.06 99 GLY A CA 1
ATOM 788 C C . GLY A 1 99 ? 1.891 -4.032 -11.318 1.00 95.06 99 GLY A C 1
ATOM 789 O O . GLY A 1 99 ? 2.533 -3.648 -12.291 1.00 95.06 99 GLY A O 1
ATOM 790 N N . TYR A 1 100 ? 2.141 -5.203 -10.730 1.00 94.75 100 TYR A N 1
ATOM 791 C CA . TYR A 1 100 ? 3.182 -6.124 -11.189 1.00 94.75 100 TYR A CA 1
ATOM 792 C C . TYR A 1 100 ? 2.862 -6.721 -12.563 1.00 94.75 100 TYR A C 1
ATOM 794 O O . TYR A 1 100 ? 3.750 -6.822 -13.407 1.00 94.75 100 TYR A O 1
ATOM 802 N N . LEU A 1 101 ? 1.597 -7.068 -12.822 1.00 95.50 101 LEU A N 1
ATOM 803 C CA . LEU A 1 101 ? 1.149 -7.530 -14.139 1.00 95.50 101 LEU A CA 1
ATOM 804 C C . LEU A 1 101 ? 1.267 -6.432 -15.202 1.00 95.50 101 LEU A C 1
ATOM 806 O O . LEU A 1 101 ? 1.729 -6.711 -16.303 1.00 95.50 101 LEU A O 1
ATOM 810 N N . LEU A 1 102 ? 0.915 -5.187 -14.868 1.00 94.69 102 LEU A N 1
ATOM 811 C CA . LEU A 1 102 ? 1.087 -4.043 -15.768 1.00 94.69 102 LEU A CA 1
ATOM 812 C C . LEU A 1 102 ? 2.564 -3.769 -16.067 1.00 94.69 102 LEU A C 1
ATOM 814 O O . LEU A 1 102 ? 2.926 -3.563 -17.221 1.00 94.69 102 LEU A O 1
ATOM 818 N N . MET A 1 103 ? 3.430 -3.827 -15.051 1.00 93.75 103 MET A N 1
ATOM 819 C CA . MET A 1 103 ? 4.878 -3.720 -15.252 1.00 93.75 103 MET A CA 1
ATOM 820 C C . MET A 1 103 ? 5.377 -4.821 -16.192 1.00 93.75 103 MET A C 1
ATOM 822 O O . MET A 1 103 ? 6.078 -4.525 -17.156 1.00 93.75 103 MET A O 1
ATOM 826 N N . LYS A 1 104 ? 4.930 -6.068 -16.002 1.00 93.81 104 LYS A N 1
ATOM 827 C CA . LYS A 1 104 ? 5.257 -7.161 -16.926 1.00 93.81 104 LYS A CA 1
ATOM 828 C C . LYS A 1 104 ? 4.761 -6.930 -18.349 1.00 93.81 104 LYS A C 1
ATOM 830 O O . LYS A 1 104 ? 5.477 -7.260 -19.286 1.00 93.81 104 LYS A O 1
ATOM 835 N N . ALA A 1 105 ? 3.570 -6.365 -18.514 1.00 94.25 105 ALA A N 1
ATOM 836 C CA . ALA A 1 105 ? 2.995 -6.100 -19.827 1.00 94.25 105 ALA A CA 1
ATOM 837 C C . ALA A 1 105 ? 3.732 -4.984 -20.587 1.00 94.25 105 ALA A C 1
ATOM 839 O O . ALA A 1 105 ? 3.918 -5.099 -21.794 1.00 94.25 105 ALA A O 1
ATOM 840 N N . PHE A 1 106 ? 4.159 -3.918 -19.901 1.00 92.75 106 PHE A N 1
ATOM 841 C CA . PHE A 1 106 ? 4.752 -2.743 -20.557 1.00 92.75 106 PHE A CA 1
ATOM 842 C C . PHE A 1 106 ? 6.279 -2.711 -20.566 1.00 92.75 106 PHE A C 1
ATOM 844 O O . PHE A 1 106 ? 6.860 -2.068 -21.436 1.00 92.75 106 PHE A O 1
ATOM 851 N N . ILE A 1 107 ? 6.924 -3.344 -19.585 1.00 91.56 107 ILE A N 1
ATOM 852 C CA . ILE A 1 107 ? 8.383 -3.307 -19.387 1.00 91.56 107 ILE A CA 1
ATOM 853 C C . ILE A 1 107 ? 8.998 -4.706 -19.555 1.00 91.56 107 ILE A C 1
ATOM 855 O O . ILE A 1 107 ? 10.116 -4.840 -20.053 1.00 91.56 107 ILE A O 1
ATOM 859 N N . GLY A 1 108 ? 8.264 -5.763 -19.198 1.00 92.00 108 GLY A N 1
ATOM 860 C CA . GLY A 1 108 ? 8.713 -7.148 -19.330 1.00 92.00 108 GLY A CA 1
ATOM 861 C C . GLY A 1 108 ? 9.231 -7.720 -18.014 1.00 92.00 108 GLY A C 1
ATOM 862 O O . GLY A 1 108 ? 8.487 -7.882 -17.048 1.00 92.00 108 GLY A O 1
ATOM 863 N N . THR A 1 109 ? 10.497 -8.115 -17.966 1.00 89.12 109 THR A N 1
ATOM 864 C CA . THR A 1 109 ? 11.065 -8.752 -16.770 1.00 89.12 109 THR A CA 1
ATOM 865 C C . THR A 1 109 ? 11.552 -7.711 -15.753 1.00 89.12 109 THR A C 1
ATOM 867 O O . THR A 1 109 ? 11.810 -6.559 -16.112 1.00 89.12 109 THR A O 1
ATOM 870 N N . PRO A 1 110 ? 11.739 -8.104 -14.477 1.00 86.94 110 PRO A N 1
ATOM 871 C CA . PRO A 1 110 ? 12.473 -7.286 -13.513 1.00 86.94 110 PRO A CA 1
ATOM 872 C C . PRO A 1 110 ? 13.842 -6.824 -14.032 1.00 86.94 110 PRO A C 1
ATOM 874 O O . PRO A 1 110 ? 14.247 -5.710 -13.729 1.00 86.94 110 PRO A O 1
ATOM 877 N N . ASP A 1 111 ? 14.524 -7.638 -14.844 1.00 88.44 111 ASP A N 1
ATOM 878 C CA . ASP A 1 111 ? 15.811 -7.279 -15.451 1.00 88.44 111 ASP A CA 1
ATOM 879 C C . ASP A 1 111 ? 15.696 -6.091 -16.405 1.00 88.44 111 ASP A C 1
ATOM 881 O O . ASP A 1 111 ? 16.466 -5.141 -16.288 1.00 88.44 111 ASP A O 1
ATOM 885 N N . ASN A 1 112 ? 14.683 -6.089 -17.276 1.00 89.81 112 ASN A N 1
ATOM 886 C CA . ASN A 1 112 ? 14.431 -4.968 -18.182 1.00 89.81 112 ASN A CA 1
ATOM 887 C C . ASN A 1 112 ? 14.178 -3.667 -17.407 1.00 89.81 112 ASN A C 1
ATOM 889 O O . ASN A 1 112 ? 14.684 -2.610 -17.780 1.00 89.81 112 ASN A O 1
ATOM 893 N N . LEU A 1 113 ? 13.419 -3.747 -16.307 1.00 88.06 113 LEU A N 1
ATOM 894 C CA . LEU A 1 113 ? 13.193 -2.604 -15.424 1.00 88.06 113 LEU A CA 1
ATOM 895 C C . LEU A 1 113 ? 14.514 -2.095 -14.831 1.00 88.06 113 LEU A C 1
ATOM 897 O O . LEU A 1 113 ? 14.723 -0.885 -14.794 1.00 88.06 113 LEU A O 1
ATOM 901 N N . MET A 1 114 ? 15.406 -2.991 -14.399 1.00 89.31 114 MET A N 1
ATOM 902 C CA . ME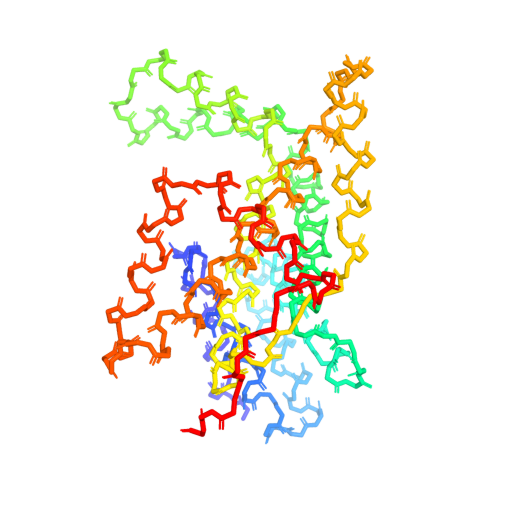T A 1 114 ? 16.710 -2.594 -13.855 1.00 89.31 114 MET A CA 1
ATOM 903 C C . MET A 1 114 ? 17.579 -1.910 -14.906 1.00 89.31 114 MET A C 1
ATOM 905 O O . MET A 1 114 ? 18.220 -0.918 -14.581 1.00 89.31 114 MET A O 1
ATOM 909 N N . THR A 1 115 ? 17.568 -2.370 -16.159 1.00 87.31 115 THR A N 1
ATOM 910 C CA . THR A 1 115 ? 18.303 -1.707 -17.248 1.00 87.31 115 THR A CA 1
ATOM 911 C C . THR A 1 115 ? 17.796 -0.286 -17.485 1.00 87.31 115 THR A C 1
ATOM 913 O O . THR A 1 115 ? 18.601 0.636 -17.563 1.00 87.31 115 THR A O 1
ATOM 916 N N . ILE A 1 116 ? 16.474 -0.088 -17.531 1.00 86.50 116 ILE A N 1
ATOM 917 C CA . ILE A 1 116 ? 15.867 1.246 -17.694 1.00 86.50 116 ILE A CA 1
ATOM 918 C C . ILE A 1 116 ? 16.193 2.148 -16.495 1.00 86.50 116 ILE A C 1
ATOM 920 O O . ILE A 1 116 ? 16.466 3.338 -16.650 1.00 86.50 116 ILE A O 1
ATOM 924 N N . MET A 1 117 ? 16.153 1.601 -15.279 1.00 85.62 117 MET A N 1
ATOM 925 C CA . MET A 1 117 ? 16.507 2.355 -14.078 1.00 85.62 117 MET A CA 1
ATOM 926 C C . MET A 1 117 ? 17.987 2.742 -14.086 1.00 85.62 117 MET A C 1
ATOM 928 O O . MET A 1 117 ? 18.290 3.898 -13.816 1.00 85.62 117 MET A O 1
ATOM 932 N N . ASP A 1 118 ? 18.895 1.830 -14.437 1.00 83.81 118 ASP A N 1
ATOM 933 C CA . ASP A 1 118 ? 20.335 2.099 -14.524 1.00 83.81 118 ASP A CA 1
ATOM 934 C C . ASP A 1 118 ? 20.640 3.232 -15.515 1.00 83.81 118 ASP A C 1
ATOM 936 O O . ASP A 1 118 ? 21.357 4.166 -15.159 1.00 83.81 118 ASP A O 1
ATOM 940 N N . THR A 1 119 ? 20.029 3.228 -16.707 1.00 83.00 119 THR A N 1
ATOM 941 C CA . THR A 1 119 ? 20.204 4.324 -17.677 1.00 83.00 119 THR A CA 1
ATOM 942 C C . THR A 1 119 ? 19.713 5.657 -17.120 1.00 83.00 119 THR A C 1
ATOM 944 O O . THR A 1 119 ? 20.459 6.633 -17.144 1.00 83.00 119 THR A O 1
ATOM 947 N N . MET A 1 120 ? 18.515 5.698 -16.524 1.00 81.50 120 MET A N 1
ATOM 948 C CA . MET A 1 120 ? 17.996 6.932 -15.918 1.00 81.50 120 MET A CA 1
ATOM 949 C C . MET A 1 120 ? 18.879 7.418 -14.764 1.00 81.50 120 MET A C 1
ATOM 951 O O . MET A 1 120 ? 19.169 8.605 -14.650 1.00 81.50 120 MET A O 1
ATOM 955 N N . TYR A 1 121 ? 19.326 6.521 -13.887 1.00 81.69 121 TYR A N 1
ATOM 956 C CA . TYR A 1 121 ? 20.136 6.917 -12.739 1.00 81.69 121 TYR A CA 1
ATOM 957 C C . TYR A 1 121 ? 21.503 7.448 -13.150 1.00 81.69 121 TYR A C 1
ATOM 959 O O . TYR A 1 121 ? 21.959 8.408 -12.541 1.00 81.69 121 TYR A O 1
ATOM 967 N N . ARG A 1 122 ? 22.119 6.896 -14.197 1.00 77.00 122 ARG A N 1
ATOM 968 C CA . ARG A 1 122 ? 23.365 7.433 -14.764 1.00 77.00 122 ARG A CA 1
ATOM 969 C C . ARG A 1 122 ? 23.184 8.804 -15.397 1.00 77.00 122 ARG A C 1
ATOM 971 O O . ARG A 1 122 ? 24.069 9.643 -15.279 1.00 77.00 122 ARG A O 1
ATOM 978 N N . GLU A 1 123 ? 22.068 9.012 -16.088 1.00 78.81 123 GLU A N 1
ATOM 979 C CA . GLU A 1 123 ? 21.783 10.276 -16.771 1.00 78.81 123 GLU A CA 1
ATOM 980 C C . GLU A 1 123 ? 21.461 11.404 -15.787 1.00 78.81 123 GLU A C 1
ATOM 982 O O . GLU A 1 123 ? 21.851 12.549 -16.016 1.00 78.81 123 GLU A O 1
ATOM 987 N N . TYR A 1 124 ? 20.775 11.094 -14.683 1.00 74.75 124 TYR A N 1
ATOM 988 C CA . TYR A 1 124 ? 20.220 12.112 -13.788 1.00 74.75 124 TYR A CA 1
ATOM 989 C C . TYR A 1 124 ? 20.887 12.204 -12.411 1.00 74.75 124 TYR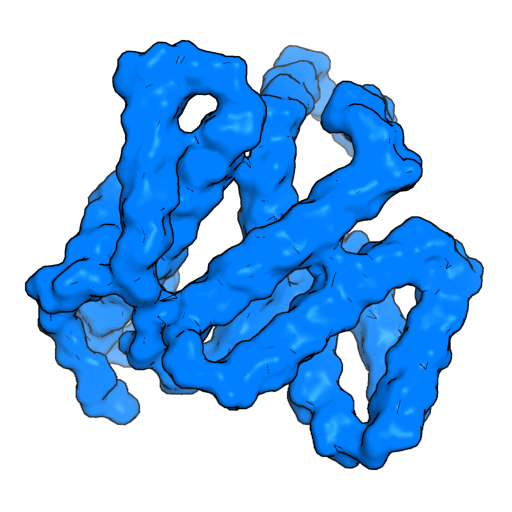 A C 1
ATOM 991 O O . TYR A 1 124 ? 20.754 13.243 -11.760 1.00 74.75 124 TYR A O 1
ATOM 999 N N . LEU A 1 125 ? 21.590 11.169 -11.937 1.00 72.50 125 LEU A N 1
ATOM 1000 C CA . LEU A 1 125 ? 22.266 11.179 -10.637 1.00 72.50 125 LEU A CA 1
ATOM 1001 C C . LEU A 1 125 ? 23.778 10.952 -10.776 1.00 72.50 125 LEU A C 1
ATOM 1003 O O . LEU A 1 125 ? 24.236 9.972 -11.353 1.00 72.50 125 LEU A O 1
ATOM 1007 N N . ILE A 1 126 ? 24.567 11.817 -10.133 1.00 72.12 126 ILE A N 1
ATOM 1008 C CA . ILE A 1 126 ? 26.021 11.649 -9.976 1.00 72.12 126 ILE A CA 1
ATOM 1009 C C . ILE A 1 126 ? 26.279 10.663 -8.822 1.00 72.12 126 ILE A C 1
ATOM 1011 O O . ILE A 1 126 ? 26.772 11.037 -7.758 1.00 72.12 126 ILE A O 1
ATOM 1015 N N . LEU A 1 127 ? 25.846 9.412 -8.980 1.00 75.38 127 LEU A N 1
ATOM 1016 C CA . LEU A 1 127 ? 26.101 8.342 -8.013 1.00 75.38 127 LEU A CA 1
ATOM 1017 C C . LEU A 1 127 ? 27.243 7.448 -8.487 1.00 75.38 127 LEU A C 1
ATOM 1019 O O . LEU A 1 127 ? 27.417 7.215 -9.681 1.00 75.38 127 LEU A O 1
ATOM 1023 N N . ASP A 1 128 ? 28.000 6.919 -7.527 1.00 82.88 128 ASP A N 1
ATOM 1024 C CA . ASP A 1 128 ? 29.032 5.929 -7.812 1.00 82.88 128 ASP A CA 1
ATOM 1025 C C . ASP A 1 128 ? 28.425 4.627 -8.365 1.00 82.88 128 ASP A C 1
ATOM 1027 O O . ASP A 1 128 ? 27.352 4.174 -7.949 1.00 82.88 128 ASP A O 1
ATOM 1031 N N . GLN A 1 129 ? 29.151 3.990 -9.281 1.00 79.06 129 GLN A N 1
ATOM 1032 C CA . GLN A 1 129 ? 28.708 2.798 -9.992 1.00 79.06 129 GLN A CA 1
ATOM 1033 C C . GLN A 1 129 ? 28.423 1.626 -9.050 1.00 79.06 129 GLN A C 1
ATOM 1035 O O . GLN A 1 129 ? 27.474 0.861 -9.260 1.00 79.06 129 GLN A O 1
ATOM 1040 N N . SER A 1 130 ? 29.241 1.479 -8.005 1.00 84.56 130 SER A N 1
ATOM 1041 C CA . SER A 1 130 ? 29.075 0.417 -7.013 1.00 84.56 130 SER A CA 1
ATOM 1042 C C . SER A 1 130 ? 27.757 0.569 -6.243 1.00 84.56 130 SER A C 1
ATOM 1044 O O . SER A 1 130 ? 27.055 -0.415 -5.983 1.00 84.56 130 SER A O 1
ATOM 1046 N N . VAL A 1 131 ? 27.365 1.816 -5.966 1.00 84.38 131 VAL A N 1
ATOM 1047 C CA . VAL A 1 131 ? 26.137 2.171 -5.252 1.00 84.38 131 VAL A CA 1
ATOM 1048 C C . VAL A 1 131 ? 24.915 1.873 -6.113 1.00 84.38 131 VAL A C 1
ATOM 1050 O O . VAL A 1 131 ? 23.998 1.203 -5.637 1.00 84.38 131 VAL A O 1
ATOM 1053 N N . ILE A 1 132 ? 24.919 2.288 -7.385 1.00 83.88 132 ILE A N 1
ATOM 1054 C CA . ILE A 1 132 ? 23.814 2.012 -8.321 1.00 83.88 132 ILE A CA 1
ATOM 1055 C C . ILE A 1 132 ? 23.612 0.501 -8.464 1.00 83.88 132 ILE A C 1
ATOM 1057 O O . ILE A 1 132 ? 22.498 0.009 -8.301 1.00 83.88 132 ILE A O 1
ATOM 1061 N N . THR A 1 133 ? 24.694 -0.249 -8.679 1.00 85.38 133 THR A N 1
ATOM 1062 C CA . THR A 1 133 ? 24.630 -1.709 -8.856 1.00 85.38 133 THR A CA 1
ATOM 1063 C C . THR A 1 133 ? 24.055 -2.402 -7.617 1.00 85.38 133 THR A C 1
ATOM 1065 O O . THR A 1 133 ? 23.176 -3.255 -7.733 1.00 85.38 133 THR A O 1
ATOM 1068 N N . THR A 1 134 ? 24.488 -1.992 -6.421 1.00 87.31 134 THR A N 1
ATOM 1069 C CA . THR A 1 134 ? 23.975 -2.530 -5.149 1.00 87.31 134 THR A CA 1
ATOM 1070 C C . THR A 1 134 ? 22.492 -2.205 -4.958 1.00 87.31 134 THR A C 1
ATOM 1072 O O . THR A 1 134 ? 21.706 -3.080 -4.592 1.00 87.31 134 THR A O 1
ATOM 1075 N N . MET A 1 135 ? 22.082 -0.964 -5.242 1.00 86.12 135 MET A N 1
ATOM 1076 C CA . MET A 1 135 ? 20.678 -0.551 -5.160 1.00 86.12 135 MET A CA 1
ATOM 1077 C C . MET A 1 135 ? 19.802 -1.330 -6.143 1.00 86.12 135 MET A C 1
ATOM 1079 O O . MET A 1 135 ? 18.751 -1.827 -5.743 1.00 86.12 135 MET A O 1
ATOM 1083 N N . MET A 1 136 ? 20.231 -1.486 -7.398 1.00 87.75 136 MET A N 1
ATOM 1084 C CA . MET A 1 136 ? 19.484 -2.254 -8.399 1.00 87.75 136 MET A CA 1
ATOM 1085 C C . MET A 1 136 ? 19.386 -3.733 -8.016 1.00 87.75 136 MET A C 1
ATOM 1087 O O . MET A 1 136 ? 18.313 -4.319 -8.136 1.00 87.75 136 MET A O 1
ATOM 1091 N N . GLY A 1 137 ? 20.458 -4.327 -7.480 1.00 90.50 137 GLY A N 1
ATOM 1092 C CA . GLY A 1 137 ? 20.425 -5.688 -6.937 1.00 90.50 137 GLY A CA 1
ATOM 1093 C C . GLY A 1 137 ? 19.355 -5.843 -5.855 1.00 90.50 137 GLY A C 1
ATOM 1094 O O . GLY A 1 137 ? 18.496 -6.719 -5.949 1.00 90.50 137 GLY A O 1
ATOM 1095 N N . TYR A 1 138 ? 19.329 -4.920 -4.889 1.00 90.62 138 TYR A N 1
ATOM 1096 C CA . TYR A 1 138 ? 18.315 -4.914 -3.835 1.00 90.62 138 TYR A CA 1
ATOM 1097 C C . TYR A 1 138 ? 16.893 -4.742 -4.387 1.00 90.62 138 TYR A C 1
ATOM 1099 O O . TYR A 1 138 ? 15.982 -5.478 -4.001 1.00 90.62 138 TYR A O 1
ATOM 1107 N N . VAL A 1 139 ? 16.683 -3.792 -5.306 1.00 91.31 139 VAL A N 1
ATOM 1108 C CA . VAL A 1 139 ? 15.364 -3.559 -5.913 1.00 91.31 139 VAL A CA 1
ATOM 1109 C C . VAL A 1 139 ? 14.898 -4.791 -6.673 1.00 91.31 139 VAL A C 1
ATOM 1111 O O . VAL A 1 139 ? 13.742 -5.179 -6.532 1.00 91.31 139 VAL A O 1
ATOM 1114 N N . LYS A 1 140 ? 15.780 -5.437 -7.438 1.00 91.06 140 LYS A N 1
ATOM 1115 C CA . LYS A 1 140 ? 15.464 -6.654 -8.186 1.00 91.06 140 LYS A CA 1
ATOM 1116 C C . LYS A 1 140 ? 15.043 -7.792 -7.261 1.00 91.06 140 LYS A C 1
ATOM 1118 O O . LYS A 1 140 ? 14.020 -8.424 -7.513 1.00 91.06 140 LYS A O 1
ATOM 1123 N N . GLU A 1 141 ? 15.788 -8.039 -6.187 1.00 91.88 141 GLU A N 1
ATOM 1124 C CA . GLU A 1 141 ? 15.490 -9.117 -5.236 1.00 91.88 141 GLU A CA 1
ATOM 1125 C C . GLU A 1 141 ? 14.204 -8.863 -4.437 1.00 91.88 141 GLU A C 1
ATOM 1127 O O . GLU A 1 141 ? 13.445 -9.796 -4.155 1.00 91.88 141 GLU A O 1
ATOM 1132 N N . HIS A 1 142 ? 13.909 -7.599 -4.128 1.00 93.69 142 HIS A N 1
ATOM 1133 C CA . HIS A 1 142 ? 12.785 -7.191 -3.282 1.00 93.69 142 HIS A CA 1
ATOM 1134 C C . HIS A 1 142 ? 11.673 -6.451 -4.036 1.00 93.69 142 HIS A C 1
ATOM 1136 O O . HIS A 1 142 ? 10.883 -5.721 -3.432 1.00 93.69 142 HIS A O 1
ATOM 1142 N N . LEU A 1 143 ? 11.581 -6.630 -5.356 1.00 94.44 143 LEU A N 1
ATOM 1143 C CA . LEU A 1 143 ? 10.711 -5.818 -6.208 1.00 94.44 143 LEU A CA 1
ATOM 1144 C C . LEU A 1 143 ? 9.242 -5.872 -5.775 1.00 94.44 143 LEU A C 1
ATOM 1146 O O . LEU A 1 143 ? 8.599 -4.832 -5.637 1.00 94.44 143 LEU A O 1
ATOM 1150 N N . LEU A 1 144 ? 8.708 -7.070 -5.511 1.00 95.88 144 LEU A N 1
ATOM 1151 C CA . LEU A 1 144 ? 7.312 -7.221 -5.082 1.00 95.88 144 LEU A CA 1
ATOM 1152 C C . LEU A 1 144 ? 7.064 -6.578 -3.717 1.00 95.88 144 LEU A C 1
ATOM 1154 O O . LEU A 1 144 ? 6.030 -5.945 -3.522 1.00 95.88 144 LEU A O 1
ATOM 1158 N N . PHE A 1 145 ? 8.004 -6.709 -2.784 1.00 96.75 145 PHE A N 1
ATOM 1159 C CA . PHE A 1 145 ? 7.934 -6.086 -1.468 1.00 96.75 145 PHE A CA 1
ATOM 1160 C C . PHE A 1 145 ? 7.948 -4.555 -1.566 1.00 96.75 145 PHE A C 1
ATOM 1162 O O . PHE A 1 145 ? 7.157 -3.883 -0.899 1.00 96.75 145 PHE A O 1
ATOM 1169 N N . ILE A 1 146 ? 8.790 -3.993 -2.434 1.00 95.31 146 ILE A N 1
ATOM 1170 C CA . ILE A 1 146 ? 8.853 -2.548 -2.683 1.00 95.31 146 ILE A CA 1
ATOM 1171 C C . ILE A 1 146 ? 7.534 -2.063 -3.294 1.00 95.31 146 ILE A C 1
ATOM 1173 O O . ILE A 1 146 ? 6.919 -1.133 -2.768 1.00 95.31 146 ILE A O 1
ATOM 1177 N N . MET A 1 147 ? 7.040 -2.728 -4.344 1.00 95.44 147 MET A N 1
ATOM 1178 C CA . MET A 1 147 ? 5.749 -2.401 -4.969 1.00 95.44 147 MET A CA 1
ATOM 1179 C C . MET A 1 147 ? 4.582 -2.514 -3.978 1.00 95.44 147 MET A C 1
ATOM 1181 O O . MET A 1 147 ? 3.692 -1.657 -3.960 1.00 95.44 147 MET A O 1
ATOM 1185 N N . PHE A 1 148 ? 4.606 -3.533 -3.115 1.00 97.56 148 PHE A N 1
ATOM 1186 C CA . PHE A 1 148 ? 3.638 -3.694 -2.035 1.00 97.56 148 PHE A CA 1
ATOM 1187 C C . PHE A 1 148 ? 3.706 -2.538 -1.046 1.00 97.56 148 PHE A C 1
ATOM 1189 O O . PHE A 1 148 ? 2.671 -2.000 -0.671 1.00 97.56 148 PHE A O 1
ATOM 1196 N N . THR A 1 149 ? 4.905 -2.109 -0.656 1.00 96.19 149 THR A N 1
ATOM 1197 C CA . THR A 1 149 ? 5.099 -1.000 0.286 1.00 96.19 149 THR A CA 1
ATOM 1198 C C . THR A 1 149 ? 4.525 0.307 -0.263 1.00 96.19 149 THR A C 1
ATOM 1200 O O . THR A 1 149 ? 3.780 0.988 0.441 1.00 96.19 149 THR A O 1
ATOM 1203 N N . TYR A 1 150 ? 4.777 0.631 -1.536 1.00 94.19 150 TYR A N 1
ATOM 1204 C CA . TYR A 1 150 ? 4.165 1.798 -2.187 1.00 94.19 150 TYR A CA 1
ATOM 1205 C C . TYR A 1 150 ? 2.638 1.697 -2.225 1.00 94.19 150 TYR A C 1
ATOM 1207 O O . TYR A 1 150 ? 1.930 2.627 -1.826 1.00 94.19 150 TYR A O 1
ATOM 1215 N N . SER A 1 151 ? 2.123 0.538 -2.634 1.00 96.19 151 SER A N 1
ATOM 1216 C CA . SER A 1 151 ? 0.685 0.270 -2.658 1.00 96.19 151 SER A CA 1
ATOM 1217 C C . SER A 1 151 ? 0.060 0.384 -1.267 1.00 96.19 151 SER A C 1
ATOM 1219 O O . SER A 1 151 ? -1.055 0.897 -1.124 1.00 96.19 151 SER A O 1
ATOM 1221 N N . LEU A 1 152 ? 0.786 -0.056 -0.237 1.00 97.06 152 LEU A N 1
ATOM 1222 C CA . LEU A 1 152 ? 0.353 -0.043 1.151 1.00 97.06 152 LEU A CA 1
ATOM 1223 C C . LEU A 1 152 ? 0.240 1.382 1.656 1.00 97.06 152 LEU A C 1
ATOM 1225 O O . LEU A 1 152 ? -0.775 1.718 2.252 1.00 97.06 152 LEU A O 1
ATOM 1229 N N . VAL A 1 153 ? 1.244 2.226 1.405 1.00 95.50 153 VAL A N 1
ATOM 1230 C CA . VAL A 1 153 ? 1.208 3.650 1.769 1.00 95.50 153 VAL A CA 1
ATOM 1231 C C . VAL A 1 153 ? -0.048 4.294 1.187 1.00 95.50 153 VAL A C 1
ATOM 1233 O O . VAL A 1 153 ? -0.815 4.930 1.915 1.00 95.50 153 VAL A O 1
ATOM 1236 N N . ILE A 1 154 ? -0.318 4.059 -0.099 1.00 95.75 154 ILE A N 1
ATOM 1237 C CA . ILE A 1 154 ? -1.467 4.652 -0.783 1.00 95.75 154 ILE A CA 1
ATOM 1238 C C . ILE A 1 154 ? -2.791 4.163 -0.179 1.00 95.75 154 ILE A C 1
ATOM 1240 O O . ILE A 1 154 ? -3.636 4.975 0.216 1.00 95.75 154 ILE A O 1
ATOM 1244 N N . ASN A 1 155 ? -2.969 2.847 -0.044 1.00 96.38 155 ASN A N 1
ATOM 1245 C CA . ASN A 1 155 ? -4.169 2.253 0.549 1.00 96.38 155 ASN A CA 1
ATOM 1246 C C . ASN A 1 155 ? -4.364 2.700 2.004 1.00 96.38 155 ASN A C 1
ATOM 1248 O O . ASN 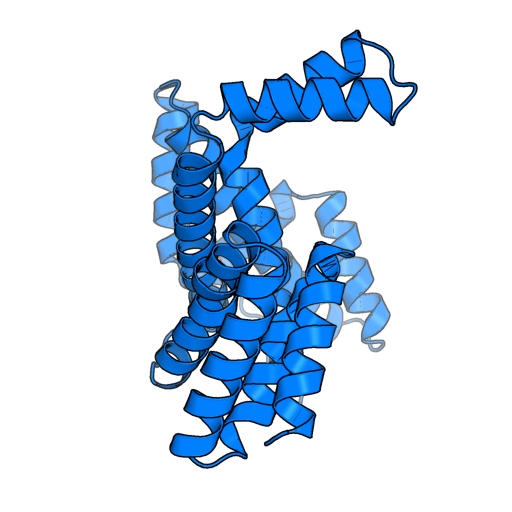A 1 155 ? -5.430 3.193 2.379 1.00 96.38 155 ASN A O 1
ATOM 1252 N N . TYR A 1 156 ? -3.325 2.581 2.824 1.00 96.38 156 TYR A N 1
ATOM 1253 C CA . TYR A 1 156 ? -3.360 2.903 4.242 1.00 96.38 156 TYR A CA 1
ATOM 1254 C C . TYR A 1 156 ? -3.758 4.361 4.483 1.00 96.38 156 TYR A C 1
ATOM 1256 O O . TYR A 1 156 ? -4.694 4.620 5.245 1.00 96.38 156 TYR A O 1
ATOM 1264 N N . PHE A 1 157 ? -3.121 5.324 3.806 1.00 95.94 157 PHE A N 1
ATOM 1265 C CA . PHE A 1 157 ? -3.467 6.739 3.974 1.00 95.94 157 PHE A CA 1
ATOM 1266 C C . PHE A 1 157 ? -4.841 7.085 3.397 1.00 95.94 157 PHE A C 1
ATOM 1268 O O . PHE A 1 157 ? -5.547 7.913 3.981 1.00 95.94 157 PHE A O 1
ATOM 1275 N N . THR A 1 158 ? -5.281 6.401 2.339 1.00 96.69 158 THR A N 1
ATOM 1276 C CA . THR A 1 158 ? -6.655 6.525 1.829 1.00 96.69 158 THR A CA 1
ATOM 1277 C C . THR A 1 158 ? -7.665 6.163 2.918 1.00 96.69 158 THR A C 1
ATOM 1279 O O . THR A 1 158 ? -8.515 6.982 3.285 1.00 96.69 158 THR A O 1
ATOM 1282 N N . TYR A 1 159 ? -7.528 4.981 3.526 1.00 96.75 159 TYR A N 1
ATOM 1283 C CA . TYR A 1 159 ? -8.373 4.570 4.650 1.00 96.75 159 TYR A CA 1
ATOM 1284 C C . TYR A 1 159 ? -8.218 5.501 5.852 1.00 96.75 159 TYR A C 1
ATOM 1286 O O . TYR A 1 159 ? -9.205 5.812 6.520 1.00 96.75 159 TYR A O 1
ATOM 1294 N N . PHE A 1 160 ? -7.011 5.987 6.134 1.00 94.69 160 PHE A N 1
ATOM 1295 C CA . PHE A 1 160 ? -6.762 6.894 7.250 1.00 94.69 160 PHE A CA 1
ATOM 1296 C C . PHE A 1 160 ? -7.511 8.224 7.087 1.00 94.69 160 PHE A C 1
ATOM 1298 O O . PHE A 1 160 ? -8.135 8.705 8.034 1.00 94.69 160 PHE A O 1
ATOM 1305 N N . ILE A 1 161 ? -7.546 8.788 5.880 1.00 95.38 161 ILE A N 1
ATOM 1306 C CA . ILE A 1 161 ? -8.289 10.020 5.564 1.00 95.38 161 ILE A CA 1
ATOM 1307 C C . ILE A 1 161 ? -9.805 9.822 5.636 1.00 95.38 161 ILE A C 1
ATOM 1309 O O . ILE A 1 161 ? -10.544 10.763 5.955 1.00 95.38 161 ILE A O 1
ATOM 1313 N N . LEU A 1 162 ? -10.283 8.624 5.304 1.00 95.31 162 LEU A N 1
ATOM 1314 C CA . LEU A 1 162 ? -11.710 8.303 5.263 1.00 95.31 162 LEU A CA 1
ATOM 1315 C C . LEU A 1 162 ? -12.247 7.899 6.642 1.00 95.31 162 LEU A C 1
ATOM 1317 O O . LEU A 1 162 ? -13.310 8.360 7.053 1.00 95.31 162 LEU A O 1
ATOM 1321 N N . LYS A 1 163 ? -11.501 7.071 7.379 1.00 94.50 163 LYS A N 1
ATOM 1322 C CA . LYS A 1 163 ? -11.949 6.383 8.601 1.00 94.50 163 LYS A CA 1
ATOM 1323 C C . LYS A 1 163 ? -11.071 6.633 9.831 1.00 94.50 163 LYS A C 1
ATOM 1325 O O . LYS A 1 163 ? -11.363 6.087 10.897 1.00 94.50 163 LYS A O 1
ATOM 1330 N N . GLY A 1 164 ? -10.048 7.486 9.750 1.00 90.06 164 GLY A N 1
ATOM 1331 C CA . GLY A 1 164 ? -9.049 7.694 10.812 1.00 90.06 164 GLY A CA 1
ATOM 1332 C C . GLY A 1 164 ? -9.607 8.109 12.180 1.00 90.06 164 GLY A C 1
ATOM 1333 O O . GLY A 1 164 ? -8.974 7.857 13.205 1.00 90.06 164 GLY A O 1
ATOM 1334 N N . LYS A 1 165 ? -10.833 8.651 12.249 1.00 88.38 165 LYS A N 1
ATOM 1335 C CA . LYS A 1 165 ? -11.541 8.900 13.524 1.00 88.38 165 LYS A CA 1
ATOM 1336 C C . LYS A 1 165 ? -11.715 7.625 14.365 1.00 88.38 165 LYS A C 1
ATOM 1338 O O . LYS A 1 165 ? -11.733 7.692 15.591 1.00 88.38 165 LYS A O 1
ATOM 1343 N N . THR A 1 166 ? -11.804 6.466 13.715 1.00 90.31 166 THR A N 1
ATOM 1344 C CA . THR A 1 166 ? -11.993 5.150 14.347 1.00 90.31 166 THR A CA 1
ATOM 1345 C C . THR A 1 166 ? -10.707 4.327 14.442 1.00 90.31 166 THR A C 1
ATOM 1347 O O . THR A 1 166 ? -10.762 3.185 14.883 1.00 90.31 166 THR A O 1
ATOM 1350 N N . TYR A 1 167 ? -9.545 4.902 14.109 1.00 89.69 167 TYR A N 1
ATOM 1351 C CA . TYR A 1 167 ? -8.262 4.199 13.952 1.00 89.69 167 TYR A CA 1
ATOM 1352 C C . TYR A 1 167 ? -7.879 3.253 15.109 1.00 89.69 167 TYR A C 1
ATOM 1354 O O . TYR A 1 167 ? -7.396 2.149 14.889 1.00 89.69 167 TYR A O 1
ATOM 1362 N N . ARG A 1 168 ? -8.173 3.621 16.365 1.00 86.12 168 ARG A N 1
ATOM 1363 C CA . ARG A 1 168 ? -7.906 2.760 17.541 1.00 86.12 168 ARG A CA 1
ATOM 1364 C C . ARG A 1 168 ? -8.683 1.443 17.546 1.00 86.12 168 ARG A C 1
ATOM 1366 O O . ARG A 1 168 ? -8.277 0.497 18.217 1.00 86.12 168 ARG A O 1
ATOM 1373 N N . LYS A 1 169 ? -9.826 1.411 16.863 1.00 88.19 169 LYS A N 1
ATOM 1374 C CA . LYS A 1 169 ? -10.727 0.258 16.811 1.00 88.19 169 LYS A CA 1
ATOM 1375 C C . LYS A 1 169 ? -10.397 -0.704 15.677 1.00 88.19 169 LYS A C 1
ATOM 1377 O O . LYS A 1 169 ? -10.871 -1.828 15.743 1.00 88.19 169 LYS A O 1
ATOM 1382 N N . TRP A 1 170 ? -9.610 -0.279 14.689 1.00 93.00 170 TRP A N 1
ATOM 1383 C CA . TRP A 1 170 ? -9.265 -1.104 13.532 1.00 93.00 170 TRP A CA 1
ATOM 1384 C C . TRP A 1 170 ? -8.507 -2.337 13.996 1.00 93.00 170 TRP A C 1
ATOM 1386 O O . TRP A 1 170 ? -7.508 -2.180 14.692 1.00 93.00 170 TRP A O 1
ATOM 1396 N N . ASN A 1 171 ? -8.942 -3.539 13.651 1.00 92.56 171 ASN A N 1
ATOM 1397 C CA . ASN A 1 171 ? -8.185 -4.749 13.971 1.00 92.56 171 ASN A CA 1
ATOM 1398 C C . ASN A 1 171 ? -7.683 -5.401 12.693 1.00 92.56 171 ASN A C 1
ATOM 1400 O O . ASN A 1 171 ? -7.979 -4.927 11.597 1.00 92.56 171 ASN A O 1
ATOM 1404 N N . ILE A 1 172 ? -6.873 -6.432 12.880 1.00 94.12 172 ILE A N 1
ATOM 1405 C CA . ILE A 1 172 ? -6.387 -7.322 11.838 1.00 94.12 172 ILE A CA 1
ATOM 1406 C C . ILE A 1 172 ? -6.759 -8.745 12.253 1.00 94.12 172 ILE A C 1
ATOM 1408 O O . ILE A 1 172 ? -6.728 -9.062 13.448 1.00 94.12 172 ILE A O 1
ATOM 1412 N N . SER A 1 173 ? -7.108 -9.586 11.289 1.00 92.50 173 SER A N 1
ATOM 1413 C CA . SER A 1 173 ? -7.280 -11.013 11.520 1.00 92.50 173 SER A CA 1
ATOM 1414 C C . SER A 1 173 ? -5.942 -11.679 11.846 1.00 92.50 173 SER A C 1
ATOM 1416 O O . SER A 1 173 ? -4.893 -11.315 11.310 1.00 92.50 173 SER A O 1
ATOM 1418 N N . TYR A 1 174 ? -5.974 -12.706 12.695 1.00 90.00 174 TYR A N 1
ATOM 1419 C CA . TYR A 1 174 ? -4.802 -13.542 12.954 1.00 90.00 174 TYR A CA 1
ATOM 1420 C C . TYR A 1 174 ? -4.382 -14.346 11.713 1.00 90.00 174 TYR A C 1
ATOM 1422 O O . TYR A 1 174 ? -3.260 -14.823 11.668 1.00 90.00 174 TYR A O 1
ATOM 1430 N N . LEU A 1 175 ? -5.232 -14.481 10.685 1.00 91.31 175 LEU A N 1
ATOM 1431 C CA . LEU A 1 175 ? -4.925 -15.267 9.481 1.00 91.31 175 LEU A CA 1
ATOM 1432 C C . LEU A 1 175 ? -3.627 -14.827 8.783 1.00 91.31 175 LEU A C 1
ATOM 1434 O O . LEU A 1 175 ? -2.916 -15.664 8.232 1.00 91.31 175 LEU A O 1
ATOM 1438 N N . TRP A 1 176 ? -3.262 -13.545 8.860 1.00 92.81 176 TRP A N 1
ATOM 1439 C CA . TRP A 1 176 ? -2.007 -13.050 8.288 1.00 92.81 176 TRP A CA 1
ATOM 1440 C C . TRP A 1 176 ? -0.762 -13.649 8.950 1.00 92.81 176 TRP A C 1
ATOM 1442 O O . TRP A 1 176 ? 0.272 -13.772 8.292 1.00 92.81 176 TRP A O 1
ATOM 1452 N N . ILE A 1 177 ? -0.841 -14.067 10.219 1.00 92.44 177 ILE A N 1
ATOM 1453 C CA . ILE A 1 177 ? 0.292 -14.683 10.917 1.00 92.44 177 ILE A CA 1
ATOM 1454 C C . ILE A 1 177 ? 0.548 -16.079 10.378 1.00 92.44 177 ILE A C 1
ATOM 1456 O O . ILE A 1 177 ? 1.689 -16.517 10.361 1.00 92.44 177 ILE A O 1
ATOM 1460 N N . LEU A 1 178 ? -0.487 -16.766 9.888 1.00 91.19 178 LEU A N 1
ATOM 1461 C CA . LEU A 1 178 ? -0.328 -18.077 9.273 1.00 91.19 178 LEU A CA 1
ATOM 1462 C C . LEU A 1 178 ? 0.488 -17.940 7.987 1.00 91.19 178 LEU A C 1
ATOM 1464 O O . LEU A 1 178 ? 1.423 -18.706 7.776 1.00 91.19 178 LEU A O 1
ATOM 1468 N N . VAL A 1 179 ? 0.212 -16.904 7.186 1.00 91.94 179 VAL A N 1
ATOM 1469 C CA . VAL A 1 179 ? 1.007 -16.590 5.987 1.00 91.94 179 VAL A CA 1
ATOM 1470 C C . VAL A 1 179 ? 2.461 -16.281 6.362 1.00 91.94 179 VAL A C 1
ATOM 1472 O O . VAL A 1 179 ? 3.383 -16.786 5.718 1.00 91.94 179 VAL A O 1
ATOM 1475 N N . TYR A 1 180 ? 2.684 -15.509 7.432 1.00 93.75 180 TYR A N 1
ATOM 1476 C CA . TYR A 1 180 ? 4.029 -15.259 7.962 1.00 93.75 180 TYR A CA 1
ATOM 1477 C C . TYR A 1 180 ? 4.734 -16.556 8.381 1.00 93.75 180 TYR A C 1
ATOM 1479 O O . TYR A 1 180 ? 5.862 -16.795 7.970 1.00 93.75 180 TYR A O 1
ATOM 1487 N N . ILE A 1 181 ? 4.078 -17.413 9.169 1.00 93.12 181 ILE A N 1
ATOM 1488 C CA . ILE A 1 181 ? 4.661 -18.662 9.677 1.00 93.12 181 ILE A CA 1
ATOM 1489 C C . ILE A 1 181 ? 5.074 -19.562 8.510 1.00 93.12 181 ILE A C 1
ATOM 1491 O O . ILE A 1 181 ? 6.208 -20.033 8.474 1.00 93.12 181 ILE A O 1
ATOM 1495 N N . VAL A 1 182 ? 4.189 -19.758 7.529 1.00 92.62 182 VAL A N 1
ATOM 1496 C CA . VAL A 1 182 ? 4.474 -20.588 6.348 1.00 92.62 182 VAL A CA 1
ATOM 1497 C C . VAL A 1 182 ? 5.669 -20.038 5.569 1.00 92.62 182 VAL A C 1
ATOM 1499 O O . VAL A 1 182 ? 6.607 -20.775 5.276 1.00 92.62 182 VAL A O 1
ATOM 1502 N N . THR A 1 183 ? 5.673 -18.739 5.265 1.00 91.88 183 THR A N 1
ATOM 1503 C CA . THR A 1 183 ? 6.765 -18.116 4.496 1.00 91.88 183 THR A CA 1
ATOM 1504 C C . THR A 1 183 ? 8.085 -18.103 5.266 1.00 91.88 183 THR A C 1
ATOM 1506 O O . THR A 1 183 ? 9.131 -18.354 4.672 1.00 91.88 183 THR A O 1
ATOM 1509 N N . PHE A 1 184 ? 8.045 -17.911 6.587 1.00 91.94 184 PHE A N 1
ATOM 1510 C CA . PHE A 1 184 ? 9.205 -18.016 7.468 1.00 91.94 184 PHE A CA 1
ATOM 1511 C C . PHE A 1 184 ? 9.819 -19.418 7.446 1.00 91.94 184 PHE A C 1
ATOM 1513 O O . PHE A 1 184 ? 11.031 -19.537 7.291 1.00 91.94 184 PHE A O 1
ATOM 1520 N N . PHE A 1 185 ? 9.015 -20.480 7.567 1.00 92.38 185 PHE A N 1
ATOM 1521 C CA . PHE A 1 185 ? 9.538 -21.851 7.522 1.00 92.38 185 PHE A CA 1
ATOM 1522 C C . PHE A 1 185 ? 10.192 -22.161 6.173 1.00 92.38 185 PHE A C 1
ATOM 1524 O O . PHE A 1 185 ? 11.274 -22.746 6.135 1.00 92.38 185 PHE A O 1
ATOM 1531 N N . ILE A 1 186 ? 9.586 -21.732 5.065 1.00 90.25 186 ILE A N 1
ATOM 1532 C CA . ILE A 1 186 ? 10.150 -21.964 3.730 1.00 90.25 186 ILE A CA 1
ATOM 1533 C C . ILE A 1 186 ? 11.474 -21.199 3.546 1.00 90.25 186 ILE A C 1
ATOM 1535 O O . ILE A 1 186 ? 12.460 -21.786 3.100 1.00 90.25 186 ILE A O 1
ATOM 1539 N N . ASP A 1 187 ? 11.522 -19.918 3.922 1.00 86.81 187 ASP A N 1
ATOM 1540 C CA . ASP A 1 187 ? 12.706 -19.069 3.726 1.00 86.81 187 ASP A CA 1
ATOM 1541 C C . ASP A 1 187 ? 13.835 -19.378 4.724 1.00 86.81 187 ASP A C 1
ATOM 1543 O O . ASP A 1 187 ? 14.992 -19.538 4.342 1.00 86.81 187 ASP A O 1
ATOM 1547 N N . LYS A 1 188 ? 13.522 -19.479 6.021 1.00 87.19 188 LYS A N 1
ATOM 1548 C CA . LYS A 1 188 ? 14.533 -19.585 7.088 1.00 87.19 188 LYS A CA 1
ATOM 1549 C C . LYS A 1 188 ? 14.881 -21.014 7.468 1.00 87.19 188 LYS A C 1
ATOM 1551 O O . LYS A 1 188 ? 16.035 -21.269 7.811 1.00 87.19 188 LYS A O 1
ATOM 1556 N N . THR A 1 189 ? 13.922 -21.936 7.418 1.00 86.88 189 THR A N 1
ATOM 1557 C CA . THR A 1 189 ? 14.157 -23.333 7.812 1.00 86.88 189 THR A CA 1
ATOM 1558 C C . THR A 1 189 ? 14.539 -24.186 6.612 1.00 86.88 189 THR A C 1
ATOM 1560 O O . THR A 1 189 ? 15.588 -24.823 6.637 1.00 86.88 189 THR A O 1
ATOM 1563 N N . LEU A 1 190 ? 13.730 -24.168 5.549 1.00 89.38 190 LEU A N 1
ATOM 1564 C CA . LEU A 1 190 ? 13.988 -24.959 4.340 1.00 89.38 190 LEU A CA 1
ATOM 1565 C C . LEU A 1 190 ? 15.023 -24.310 3.410 1.00 89.38 190 LEU A C 1
ATOM 1567 O O . LEU A 1 190 ? 15.557 -24.997 2.544 1.00 89.38 190 LEU A O 1
ATOM 1571 N N . LYS A 1 191 ? 15.323 -23.014 3.595 1.00 86.81 191 LYS A N 1
ATOM 1572 C CA . LYS A 1 191 ? 16.292 -22.242 2.793 1.00 86.81 191 LYS A CA 1
ATOM 1573 C C . LYS A 1 191 ? 16.027 -22.331 1.286 1.00 86.81 191 LYS A C 1
ATOM 1575 O O . LYS A 1 191 ? 16.959 -22.352 0.484 1.00 86.81 191 LYS A O 1
ATOM 1580 N N . ILE A 1 192 ? 14.752 -22.392 0.900 1.00 85.31 192 ILE A N 1
ATOM 1581 C CA . ILE A 1 192 ? 14.364 -22.426 -0.510 1.00 85.31 192 ILE A CA 1
ATOM 1582 C C . ILE A 1 192 ? 14.513 -21.016 -1.073 1.00 85.31 192 ILE A C 1
ATOM 1584 O O . ILE A 1 192 ? 13.745 -20.117 -0.726 1.00 85.31 192 ILE A O 1
ATOM 1588 N N . ASP A 1 193 ? 15.489 -20.830 -1.962 1.00 84.25 193 ASP A N 1
ATOM 1589 C CA . ASP A 1 193 ? 15.694 -19.551 -2.630 1.00 84.25 193 ASP A CA 1
ATOM 1590 C C . ASP A 1 193 ? 14.631 -19.329 -3.711 1.00 84.25 193 ASP A C 1
ATOM 1592 O O . ASP A 1 193 ? 14.748 -19.770 -4.855 1.00 84.25 193 ASP A O 1
ATOM 1596 N N . ASN A 1 194 ? 13.543 -18.669 -3.319 1.00 90.44 194 ASN A N 1
ATOM 1597 C CA . ASN A 1 194 ? 12.461 -18.315 -4.217 1.00 90.44 194 ASN A CA 1
ATOM 1598 C C . ASN A 1 194 ? 12.089 -16.841 -4.052 1.00 90.44 194 ASN A C 1
ATOM 1600 O O . ASN A 1 194 ? 11.718 -16.389 -2.965 1.00 90.44 194 ASN A O 1
ATOM 1604 N N . PHE A 1 195 ? 12.117 -16.114 -5.170 1.00 90.00 195 PHE A N 1
ATOM 1605 C CA . PHE A 1 195 ? 11.765 -14.697 -5.248 1.00 90.00 195 PHE A CA 1
ATOM 1606 C C . PHE A 1 195 ? 10.424 -14.372 -4.569 1.00 90.00 195 PHE A C 1
ATOM 1608 O O . PHE A 1 195 ? 10.343 -13.436 -3.772 1.00 90.00 195 PHE A O 1
ATOM 1615 N N . TYR A 1 196 ? 9.372 -15.153 -4.830 1.00 91.50 196 TYR A N 1
ATOM 1616 C CA . TYR A 1 196 ? 8.046 -14.901 -4.262 1.00 91.50 196 TYR A CA 1
ATOM 1617 C C . TYR A 1 196 ? 8.013 -15.164 -2.758 1.00 91.50 196 TYR A C 1
ATOM 1619 O O . TYR A 1 196 ? 7.436 -14.369 -2.021 1.00 91.50 196 TYR A O 1
ATOM 1627 N N . VAL A 1 197 ? 8.658 -16.234 -2.289 1.00 91.50 197 VAL A N 1
ATOM 1628 C CA . VAL A 1 197 ? 8.703 -16.575 -0.858 1.00 91.50 197 VAL A CA 1
ATOM 1629 C C . VAL A 1 197 ? 9.424 -15.487 -0.065 1.00 91.50 197 VAL A C 1
ATOM 1631 O O . VAL A 1 197 ? 8.866 -14.991 0.914 1.00 91.50 197 VAL A O 1
ATOM 1634 N N . LYS A 1 198 ? 10.610 -15.057 -0.522 1.00 91.56 198 LYS A N 1
ATOM 1635 C CA . LYS A 1 198 ? 11.383 -13.973 0.108 1.00 91.56 198 LYS A CA 1
ATOM 1636 C C . LYS A 1 198 ? 10.557 -12.689 0.216 1.00 91.56 198 LYS A C 1
ATOM 1638 O O . LYS A 1 198 ? 10.464 -12.089 1.285 1.00 91.56 198 LYS A O 1
ATOM 1643 N N . ASN A 1 199 ? 9.892 -12.295 -0.871 1.00 94.81 199 ASN A N 1
ATOM 1644 C CA . ASN A 1 199 ? 9.061 -11.093 -0.883 1.00 94.81 199 ASN A CA 1
ATOM 1645 C C . ASN A 1 199 ? 7.818 -11.230 0.012 1.00 94.81 199 ASN A C 1
ATOM 1647 O O . ASN A 1 199 ? 7.492 -10.293 0.739 1.00 94.81 199 ASN A O 1
ATOM 1651 N N . LEU A 1 200 ? 7.142 -12.383 0.016 1.00 94.31 200 LEU A N 1
ATOM 1652 C CA . LEU A 1 200 ? 5.985 -12.629 0.885 1.00 94.31 200 LEU A CA 1
ATOM 1653 C C . LEU A 1 200 ? 6.363 -12.631 2.371 1.00 94.31 200 LEU A C 1
ATOM 1655 O O . LEU A 1 200 ? 5.611 -12.101 3.193 1.00 94.31 200 LEU A O 1
ATOM 1659 N N . TYR A 1 201 ? 7.536 -13.156 2.722 1.00 94.31 201 TYR A N 1
ATOM 1660 C CA . TYR A 1 201 ? 8.073 -13.070 4.079 1.00 94.31 201 TYR A CA 1
ATOM 1661 C C . TYR A 1 201 ? 8.262 -11.606 4.518 1.00 94.31 201 TYR A C 1
ATOM 1663 O O . TYR A 1 201 ? 7.780 -11.200 5.581 1.00 94.31 201 TYR A O 1
ATOM 1671 N N . SER A 1 202 ? 8.876 -10.768 3.676 1.00 95.12 202 SER A N 1
ATOM 1672 C CA . SER A 1 202 ? 9.036 -9.332 3.956 1.00 95.12 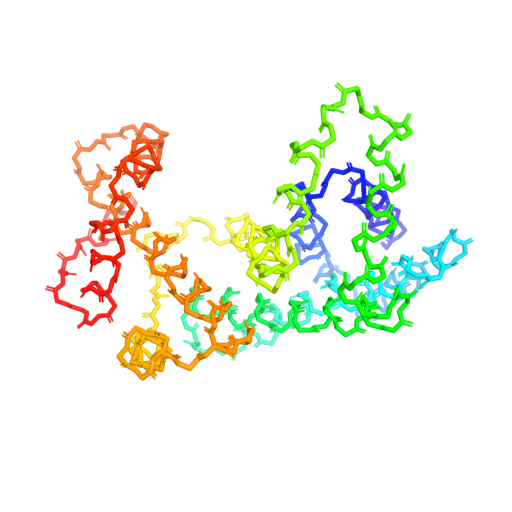202 SER A CA 1
ATOM 1673 C C . SER A 1 202 ? 7.692 -8.596 4.033 1.00 95.12 202 SER A C 1
ATOM 1675 O O . SER A 1 202 ? 7.485 -7.778 4.931 1.00 95.12 202 SER A O 1
ATOM 1677 N N . ILE A 1 203 ? 6.749 -8.912 3.139 1.00 96.25 203 ILE A N 1
ATOM 1678 C CA . ILE A 1 203 ? 5.399 -8.327 3.113 1.00 96.25 203 ILE A CA 1
ATOM 1679 C C . ILE A 1 203 ? 4.639 -8.646 4.404 1.00 96.25 203 ILE A C 1
ATOM 1681 O O . ILE A 1 203 ? 4.104 -7.745 5.048 1.00 96.25 203 ILE A O 1
ATOM 1685 N N . THR A 1 204 ? 4.603 -9.914 4.812 1.00 94.56 204 THR A N 1
ATOM 1686 C CA . THR A 1 204 ? 3.885 -10.331 6.027 1.00 94.56 204 THR A CA 1
ATOM 1687 C C . THR A 1 204 ? 4.533 -9.782 7.295 1.00 94.56 204 THR A C 1
ATOM 1689 O O . THR A 1 204 ? 3.829 -9.382 8.224 1.00 94.56 204 THR A O 1
ATOM 1692 N N . THR A 1 205 ? 5.861 -9.654 7.310 1.00 95.38 205 THR A N 1
ATOM 1693 C CA . THR A 1 205 ? 6.583 -8.946 8.376 1.00 95.38 205 THR A CA 1
ATOM 1694 C C . THR A 1 205 ? 6.136 -7.484 8.461 1.00 95.38 205 THR A C 1
ATOM 1696 O O . THR A 1 205 ? 5.756 -7.008 9.533 1.00 95.38 205 THR A O 1
ATOM 1699 N N . LEU A 1 206 ? 6.096 -6.773 7.329 1.00 95.75 206 LEU A N 1
ATOM 1700 C CA . LEU A 1 206 ? 5.672 -5.372 7.269 1.00 95.75 206 LEU A CA 1
ATOM 1701 C C . LEU A 1 206 ? 4.220 -5.175 7.723 1.00 95.75 206 LEU A C 1
ATOM 1703 O O . LEU A 1 206 ? 3.943 -4.237 8.472 1.00 95.75 206 LEU A O 1
ATOM 1707 N N . ILE A 1 207 ? 3.305 -6.066 7.329 1.00 95.75 207 ILE A N 1
ATOM 1708 C CA . ILE A 1 207 ? 1.900 -6.068 7.772 1.00 95.75 207 ILE A CA 1
ATOM 1709 C C . ILE A 1 207 ? 1.812 -5.977 9.303 1.00 95.75 207 ILE A C 1
ATOM 1711 O O . ILE A 1 207 ? 1.117 -5.109 9.848 1.00 95.75 207 ILE A O 1
ATOM 1715 N N . TYR A 1 208 ? 2.569 -6.821 10.005 1.00 95.25 208 TYR A N 1
ATOM 1716 C CA . TYR A 1 208 ? 2.568 -6.859 11.465 1.00 95.25 208 TYR A CA 1
ATOM 1717 C C . TYR A 1 208 ? 3.342 -5.717 12.112 1.00 95.25 208 TYR A C 1
ATOM 1719 O O . TYR A 1 208 ? 2.931 -5.261 13.177 1.00 95.25 208 TYR A O 1
ATOM 1727 N N . VAL A 1 209 ? 4.391 -5.191 11.476 1.00 95.62 209 VAL A N 1
ATOM 1728 C CA . VAL A 1 209 ? 5.058 -3.965 11.945 1.00 95.62 209 VAL A CA 1
ATOM 1729 C C . VAL A 1 209 ? 4.090 -2.780 11.896 1.00 95.62 209 VAL A C 1
ATOM 1731 O O . VAL A 1 209 ? 3.927 -2.075 12.892 1.00 95.62 209 VAL A O 1
ATOM 1734 N N . ILE A 1 210 ? 3.373 -2.586 10.786 1.00 95.06 210 ILE A N 1
ATOM 1735 C CA . ILE A 1 210 ? 2.392 -1.500 10.641 1.00 95.06 210 ILE A CA 1
ATOM 1736 C C . ILE A 1 210 ? 1.242 -1.654 11.644 1.00 95.06 210 ILE A C 1
ATOM 1738 O O . ILE A 1 210 ? 0.849 -0.684 12.303 1.00 95.06 210 ILE A O 1
ATOM 1742 N N . TYR A 1 211 ? 0.724 -2.872 11.824 1.00 94.88 211 TYR A N 1
ATOM 1743 C CA . TYR A 1 211 ? -0.285 -3.124 12.852 1.00 94.88 211 TYR A CA 1
ATOM 1744 C C . TYR A 1 211 ? 0.268 -2.899 14.270 1.00 94.88 211 TYR A C 1
ATOM 1746 O O . TYR A 1 211 ? -0.393 -2.283 15.110 1.00 94.88 211 TYR A O 1
ATOM 1754 N N . GLY A 1 212 ? 1.507 -3.312 14.533 1.00 94.06 212 GLY A N 1
ATOM 1755 C CA . GLY A 1 212 ? 2.210 -3.084 15.791 1.00 94.06 212 GLY A CA 1
ATOM 1756 C C . GLY A 1 212 ? 2.364 -1.599 16.120 1.00 94.06 212 GLY A C 1
ATOM 1757 O O . GLY A 1 212 ? 2.077 -1.197 17.248 1.00 94.06 212 GLY A O 1
ATOM 1758 N N . ILE A 1 213 ? 2.686 -0.746 15.138 1.00 93.62 213 ILE A N 1
ATOM 1759 C CA . ILE A 1 213 ? 2.717 0.721 15.307 1.00 93.62 213 ILE A CA 1
ATOM 1760 C C . ILE A 1 213 ? 1.363 1.232 15.804 1.00 93.62 213 ILE A C 1
ATOM 1762 O O . ILE A 1 213 ? 1.296 2.052 16.723 1.00 93.62 213 ILE A O 1
ATOM 1766 N N . LYS A 1 214 ? 0.255 0.739 15.238 1.00 92.56 214 LYS A N 1
ATOM 1767 C CA . LYS A 1 214 ? -1.096 1.101 15.694 1.00 92.56 214 LYS A CA 1
ATOM 1768 C C . LYS A 1 214 ? -1.340 0.680 17.142 1.00 92.56 214 LYS A C 1
ATOM 1770 O O . LYS A 1 214 ? -1.950 1.439 17.909 1.00 92.56 214 LYS A O 1
ATOM 1775 N N . VAL A 1 215 ? -0.937 -0.533 17.509 1.00 91.88 215 VAL A N 1
ATOM 1776 C CA . VAL A 1 215 ? -1.100 -1.081 18.864 1.00 91.88 215 VAL A CA 1
ATOM 1777 C C . VAL A 1 215 ? -0.288 -0.245 19.856 1.00 91.88 215 VAL A C 1
ATOM 1779 O O . VAL A 1 215 ? -0.853 0.236 20.840 1.00 91.88 215 VAL A O 1
ATOM 1782 N N . LEU A 1 216 ? 0.972 0.054 19.537 1.00 91.31 216 LEU A N 1
ATOM 1783 C CA . LEU A 1 216 ? 1.839 0.910 20.344 1.00 91.31 216 LEU A CA 1
ATOM 1784 C C . LEU A 1 216 ? 1.276 2.330 20.482 1.00 91.31 216 LEU A C 1
ATOM 1786 O O . LEU A 1 216 ? 1.167 2.849 21.590 1.00 91.31 216 LEU A O 1
ATOM 1790 N N . TYR A 1 217 ? 0.814 2.935 19.385 1.00 89.62 217 TYR A N 1
ATOM 1791 C CA . TYR A 1 217 ? 0.116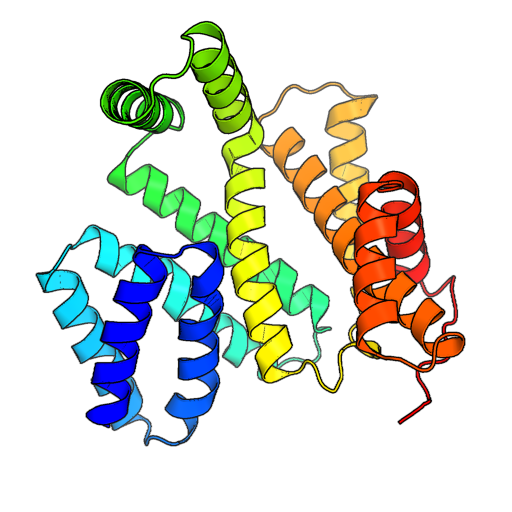 4.223 19.426 1.00 89.62 217 TYR A CA 1
ATOM 1792 C C . TYR A 1 217 ? -1.091 4.185 20.373 1.00 89.62 217 TYR A C 1
ATOM 1794 O O . TYR A 1 217 ? -1.346 5.134 21.118 1.00 89.62 217 TYR A O 1
ATOM 1802 N N . SER A 1 218 ? -1.852 3.089 20.350 1.00 87.62 218 SER A N 1
ATOM 1803 C CA . SER A 1 218 ? -3.028 2.931 21.203 1.00 87.62 218 SER A CA 1
ATOM 1804 C C . SER A 1 218 ? -2.651 2.853 22.684 1.00 87.62 218 SER A C 1
ATOM 1806 O O . SER A 1 218 ? -3.363 3.455 23.486 1.00 87.62 218 SER A O 1
ATOM 1808 N N . MET A 1 219 ? -1.531 2.203 23.022 1.00 87.12 219 MET A N 1
ATOM 1809 C CA . MET A 1 219 ? -0.950 2.188 24.373 1.00 87.12 219 MET A CA 1
ATOM 1810 C C . MET A 1 219 ? -0.438 3.573 24.786 1.00 87.12 219 MET A C 1
ATOM 1812 O O . MET A 1 219 ? -0.762 4.063 25.866 1.00 87.12 219 MET A O 1
ATOM 1816 N N . PHE A 1 220 ? 0.306 4.257 23.915 1.00 87.12 220 PHE A N 1
ATOM 1817 C CA . PHE A 1 220 ? 0.808 5.604 24.192 1.00 87.12 220 PHE A CA 1
ATOM 1818 C C . PHE A 1 220 ? -0.316 6.603 24.409 1.00 87.12 220 PHE A C 1
ATOM 1820 O O . PHE A 1 220 ? -0.220 7.428 25.310 1.00 87.12 220 PHE A O 1
ATOM 1827 N N . ARG A 1 221 ? -1.424 6.507 23.669 1.00 81.06 221 ARG A N 1
ATOM 1828 C CA . ARG A 1 221 ? -2.582 7.391 23.865 1.00 81.06 221 ARG A CA 1
ATOM 1829 C C . ARG A 1 221 ? -3.251 7.220 25.235 1.00 81.06 221 ARG A C 1
ATOM 1831 O O . ARG A 1 221 ? -3.949 8.129 25.676 1.00 81.06 221 ARG A O 1
ATOM 1838 N N . GLU A 1 222 ? -3.086 6.084 25.910 1.00 77.56 222 GLU A N 1
ATOM 1839 C CA . GLU A 1 222 ? -3.598 5.925 27.277 1.00 77.56 222 GLU A CA 1
ATOM 1840 C C . GLU A 1 222 ? -2.805 6.771 28.283 1.00 77.56 222 GLU A C 1
ATOM 1842 O O 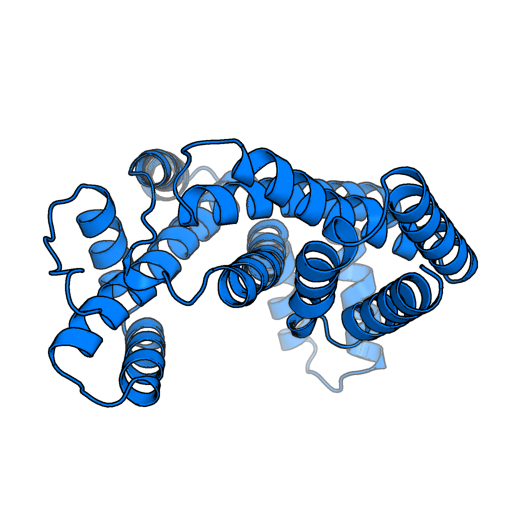. GLU A 1 222 ? -3.394 7.275 29.240 1.00 77.56 222 GLU A O 1
ATOM 1847 N N . LYS A 1 223 ? -1.508 6.989 28.024 1.00 79.06 223 LYS A N 1
ATOM 1848 C CA . LYS A 1 223 ? -0.575 7.685 28.925 1.00 79.06 223 LYS A CA 1
ATOM 1849 C C . LYS A 1 223 ? -0.259 9.128 28.502 1.00 79.06 223 LYS A C 1
ATOM 1851 O O . LYS A 1 223 ? -0.052 9.987 29.351 1.00 79.06 223 LYS A O 1
ATOM 1856 N N . ILE A 1 224 ? -0.260 9.422 27.202 1.00 79.31 224 ILE A N 1
ATOM 1857 C CA . ILE A 1 224 ? 0.141 10.708 26.615 1.00 79.31 224 ILE A CA 1
ATOM 1858 C C . ILE A 1 224 ? -1.105 11.464 26.138 1.00 79.31 224 ILE A C 1
ATOM 1860 O O . ILE A 1 224 ? -1.810 11.023 25.228 1.00 79.31 224 ILE A O 1
ATOM 1864 N N . LYS A 1 225 ? -1.367 12.642 26.725 1.00 71.62 225 LYS A N 1
ATOM 1865 C CA . LYS A 1 225 ? -2.533 13.483 26.383 1.00 71.62 225 LYS A CA 1
ATOM 1866 C C . LYS A 1 225 ? -2.463 14.054 24.958 1.00 71.62 225 LYS A C 1
ATOM 1868 O O . LYS A 1 225 ? -3.496 14.241 24.315 1.00 71.62 225 LYS A O 1
ATOM 1873 N N . TRP A 1 226 ? -1.262 14.339 24.452 1.00 72.38 226 TRP A N 1
ATOM 1874 C CA . TRP A 1 226 ? -1.075 15.036 23.179 1.00 72.38 226 TRP A CA 1
ATOM 1875 C C . TRP A 1 226 ? -1.035 14.058 21.998 1.00 72.38 226 TRP A C 1
ATOM 1877 O O . TRP A 1 226 ? -0.132 13.233 21.856 1.00 72.38 226 TRP A O 1
ATOM 1887 N N . ARG A 1 227 ? -2.038 14.165 21.115 1.00 71.12 227 ARG A N 1
ATOM 1888 C CA . ARG A 1 227 ? -2.306 13.183 20.047 1.00 71.12 227 ARG A CA 1
ATOM 1889 C C . ARG A 1 227 ? -1.177 13.046 19.024 1.00 71.12 227 ARG A C 1
ATOM 1891 O O . ARG A 1 227 ? -1.016 11.957 18.482 1.00 71.12 227 ARG A O 1
ATOM 1898 N N . VAL A 1 228 ? -0.469 14.136 18.729 1.00 73.06 228 VAL A N 1
ATOM 1899 C CA . VAL A 1 228 ? 0.605 14.167 17.722 1.00 73.06 228 VAL A CA 1
ATOM 1900 C C . VAL A 1 228 ? 1.836 13.433 18.249 1.00 73.06 228 VAL A C 1
ATOM 1902 O O . VAL A 1 228 ? 2.272 12.473 17.626 1.00 73.06 228 VAL A O 1
ATOM 1905 N N . TYR A 1 229 ? 2.292 13.779 19.455 1.00 74.88 229 TYR A N 1
ATOM 1906 C CA . TYR A 1 229 ? 3.445 13.149 20.104 1.00 74.88 229 TYR A CA 1
ATOM 1907 C C . TYR A 1 229 ? 3.278 11.639 20.267 1.00 74.88 229 TYR A C 1
ATOM 1909 O O . TYR A 1 229 ? 4.196 10.891 19.956 1.00 74.88 229 TYR A O 1
ATOM 1917 N N . GLY A 1 230 ? 2.088 11.168 20.656 1.00 77.25 230 GLY A N 1
ATOM 1918 C CA . GLY A 1 230 ? 1.831 9.729 20.759 1.00 77.25 230 GLY A CA 1
ATOM 1919 C C . GLY A 1 230 ? 1.962 8.978 19.425 1.00 77.25 230 GLY A C 1
ATOM 1920 O O . GLY A 1 230 ? 2.379 7.823 19.422 1.00 77.25 230 GLY A O 1
ATOM 1921 N N . LYS A 1 231 ? 1.625 9.608 18.288 1.00 78.69 231 LYS A N 1
ATOM 1922 C CA . LYS A 1 231 ? 1.803 8.999 16.955 1.00 78.69 231 LYS A CA 1
ATOM 1923 C C . LYS A 1 231 ? 3.266 9.000 16.540 1.00 78.69 231 LYS A C 1
ATOM 1925 O O . LYS A 1 231 ? 3.766 7.962 16.125 1.00 78.69 231 LYS A O 1
ATOM 1930 N N . SER A 1 232 ? 3.932 10.146 16.671 1.00 82.69 232 SER A N 1
ATOM 1931 C CA . SER A 1 232 ? 5.339 10.290 16.303 1.00 82.69 232 SER A CA 1
ATOM 1932 C C . SER A 1 232 ? 6.216 9.349 17.121 1.00 82.69 232 SER A C 1
ATOM 1934 O O . SER A 1 232 ? 7.031 8.639 16.548 1.00 82.69 232 SER A O 1
ATOM 1936 N N . LEU A 1 233 ? 5.981 9.254 18.434 1.00 86.69 233 LEU A N 1
ATOM 1937 C CA . LEU A 1 233 ? 6.717 8.342 19.304 1.00 86.69 233 LEU A CA 1
ATOM 1938 C C . LEU A 1 233 ? 6.526 6.882 18.878 1.00 86.69 233 LEU A C 1
ATOM 1940 O O . LEU A 1 233 ? 7.501 6.152 18.808 1.00 86.69 233 LEU A O 1
ATOM 1944 N N . ALA A 1 234 ? 5.303 6.464 18.529 1.00 86.38 234 ALA A N 1
ATOM 1945 C CA . ALA A 1 234 ? 5.055 5.093 18.079 1.00 86.38 234 ALA A CA 1
ATOM 1946 C C . ALA A 1 234 ? 5.817 4.747 16.790 1.00 86.38 234 ALA A C 1
ATOM 1948 O O . ALA A 1 234 ? 6.348 3.646 16.672 1.00 86.38 234 ALA A O 1
ATOM 1949 N N . ILE A 1 235 ? 5.891 5.689 15.847 1.00 87.69 235 ILE A N 1
ATOM 1950 C CA . ILE A 1 235 ? 6.655 5.520 14.605 1.00 87.69 235 ILE A CA 1
ATOM 1951 C C . ILE A 1 235 ? 8.152 5.458 14.913 1.00 87.69 235 ILE A C 1
ATOM 1953 O O . ILE A 1 235 ? 8.820 4.526 14.482 1.00 87.69 235 ILE A O 1
ATOM 1957 N N . VAL A 1 236 ? 8.668 6.399 15.709 1.00 89.62 236 VAL A N 1
ATOM 1958 C CA . VAL A 1 236 ? 10.087 6.447 16.088 1.00 89.62 236 VAL A CA 1
ATOM 1959 C C . VAL A 1 236 ? 10.505 5.160 16.803 1.00 89.62 236 VAL A C 1
ATOM 1961 O O . VAL A 1 236 ? 11.503 4.550 16.431 1.00 89.62 236 VAL A O 1
ATOM 1964 N N . THR A 1 237 ? 9.718 4.684 17.772 1.00 89.00 237 THR A N 1
ATOM 1965 C CA . THR A 1 237 ? 9.983 3.409 18.453 1.00 89.00 237 THR A CA 1
ATOM 1966 C C . THR A 1 237 ? 9.985 2.235 17.477 1.00 89.00 237 THR A C 1
ATOM 1968 O O . THR A 1 237 ? 10.814 1.343 17.619 1.00 89.00 237 THR A O 1
ATOM 1971 N N . ALA A 1 238 ? 9.109 2.226 16.471 1.00 89.75 238 ALA A N 1
ATOM 1972 C CA . ALA A 1 238 ? 9.099 1.167 15.466 1.00 89.75 238 ALA A CA 1
ATOM 1973 C C . ALA A 1 238 ? 10.320 1.172 14.552 1.00 89.75 238 ALA A C 1
ATOM 1975 O O . ALA A 1 238 ? 10.781 0.097 14.180 1.00 89.75 238 ALA A O 1
ATOM 1976 N N . CYS A 1 239 ? 10.876 2.345 14.247 1.00 88.12 239 CYS A N 1
ATOM 1977 C CA . CYS A 1 239 ? 12.134 2.442 13.512 1.00 88.12 239 CYS A CA 1
ATOM 1978 C C . CYS A 1 239 ? 13.309 1.859 14.313 1.00 88.12 239 CYS A C 1
ATOM 1980 O O . CYS A 1 239 ? 14.147 1.173 13.738 1.00 88.12 239 CYS A O 1
ATOM 1982 N N . PHE A 1 240 ? 13.358 2.091 15.630 1.00 91.19 240 PHE A N 1
ATOM 1983 C CA . PHE A 1 240 ? 14.437 1.574 16.484 1.00 91.19 240 PHE A CA 1
ATOM 1984 C C . PHE A 1 240 ? 14.254 0.106 16.900 1.00 91.19 240 PHE A C 1
ATOM 1986 O O . PHE A 1 240 ? 15.238 -0.602 17.086 1.00 91.19 240 PHE A O 1
ATOM 1993 N N . PHE A 1 241 ? 13.011 -0.367 17.042 1.00 93.06 241 PHE A N 1
ATOM 1994 C CA . PHE A 1 241 ? 12.697 -1.703 17.564 1.00 93.06 241 PHE A CA 1
ATOM 1995 C C . PHE A 1 241 ? 11.715 -2.484 16.670 1.00 93.06 241 PHE A C 1
ATOM 1997 O O . PHE A 1 241 ? 10.681 -2.955 17.157 1.00 93.06 241 PHE A O 1
ATOM 2004 N N . PRO A 1 242 ? 12.008 -2.677 15.370 1.00 91.88 242 PRO A N 1
ATOM 2005 C CA . PRO A 1 242 ? 11.061 -3.258 14.415 1.00 91.88 242 PRO A CA 1
ATOM 2006 C C . PRO A 1 242 ? 10.606 -4.674 14.800 1.00 91.88 242 PRO A C 1
ATOM 2008 O O . PRO A 1 242 ? 9.419 -4.983 14.699 1.00 91.88 242 PRO A O 1
ATOM 2011 N N . ILE A 1 243 ? 11.510 -5.510 15.326 1.00 92.25 243 ILE A N 1
ATOM 2012 C CA . ILE A 1 243 ? 11.191 -6.875 15.784 1.00 92.25 243 ILE A CA 1
ATOM 2013 C C . ILE A 1 243 ? 10.224 -6.843 16.977 1.00 92.25 243 ILE A C 1
ATOM 2015 O O . ILE A 1 243 ? 9.231 -7.567 16.996 1.00 92.25 243 ILE A O 1
ATOM 2019 N N . GLY A 1 244 ? 10.470 -5.970 17.959 1.00 92.44 244 GLY A N 1
ATOM 2020 C CA . GLY A 1 244 ? 9.585 -5.822 19.117 1.00 92.44 244 GLY A CA 1
ATOM 2021 C C . GLY A 1 244 ? 8.185 -5.354 18.712 1.00 92.44 244 GLY A C 1
ATOM 2022 O O . GLY A 1 244 ? 7.183 -5.854 19.225 1.00 92.44 244 GLY A O 1
ATOM 2023 N N . ILE A 1 245 ? 8.104 -4.444 17.738 1.00 95.25 245 ILE A N 1
ATOM 2024 C CA . ILE A 1 245 ? 6.827 -3.966 17.198 1.00 95.25 245 ILE A CA 1
ATOM 2025 C C . ILE A 1 245 ? 6.097 -5.048 16.406 1.00 95.25 245 ILE A C 1
ATOM 2027 O O . ILE A 1 245 ? 4.882 -5.180 16.562 1.00 95.25 245 ILE A O 1
ATOM 2031 N N . PHE A 1 246 ? 6.816 -5.848 15.619 1.00 94.94 246 PHE A N 1
ATOM 2032 C CA . PHE A 1 246 ? 6.253 -7.018 14.949 1.00 94.94 246 PHE A CA 1
ATOM 2033 C C . PHE A 1 246 ? 5.598 -7.974 15.958 1.00 94.94 246 PHE A C 1
ATOM 2035 O O . PHE A 1 246 ? 4.413 -8.286 15.824 1.00 94.94 246 PHE A O 1
ATOM 2042 N N . ILE A 1 247 ? 6.329 -8.376 17.008 1.00 93.25 247 ILE A N 1
ATOM 2043 C CA . ILE A 1 247 ? 5.830 -9.292 18.050 1.00 93.25 247 ILE A CA 1
ATOM 2044 C C . ILE A 1 247 ? 4.583 -8.709 18.722 1.00 93.25 247 ILE A C 1
ATOM 2046 O O . ILE A 1 247 ? 3.569 -9.391 18.872 1.00 93.25 247 ILE A O 1
ATOM 2050 N N . LEU A 1 248 ? 4.625 -7.426 19.078 1.00 93.75 248 LEU A N 1
ATOM 2051 C CA . LEU A 1 248 ? 3.506 -6.722 19.699 1.00 93.75 248 LEU A CA 1
ATOM 2052 C C . LEU A 1 248 ? 2.265 -6.678 18.788 1.00 93.75 248 LEU A C 1
ATOM 2054 O O . LEU A 1 248 ? 1.140 -6.861 19.265 1.00 93.75 248 LEU A O 1
ATOM 2058 N N . GLY A 1 249 ? 2.456 -6.489 17.481 1.00 92.94 249 GLY A N 1
ATOM 2059 C CA . GLY A 1 249 ? 1.396 -6.607 16.482 1.00 92.94 249 GLY A CA 1
ATOM 2060 C C . GLY A 1 249 ? 0.805 -8.018 16.428 1.00 92.94 249 GLY A C 1
ATOM 2061 O O . GLY A 1 249 ? -0.416 -8.175 16.525 1.00 92.94 249 GLY A O 1
ATOM 2062 N N . ALA A 1 250 ? 1.659 -9.039 16.335 1.00 92.88 250 ALA A N 1
ATOM 2063 C CA . ALA A 1 250 ? 1.255 -10.443 16.272 1.00 92.88 250 ALA A CA 1
ATOM 2064 C C . ALA A 1 250 ? 0.456 -10.860 17.517 1.00 92.88 250 ALA A C 1
ATOM 2066 O O . ALA A 1 250 ? -0.678 -11.326 17.395 1.00 92.88 250 ALA A O 1
ATOM 2067 N N . MET A 1 251 ? 0.969 -10.590 18.720 1.00 91.75 251 MET A N 1
ATOM 2068 C CA . MET A 1 251 ? 0.286 -10.899 19.983 1.00 91.75 251 MET A CA 1
ATOM 2069 C C . MET A 1 251 ? -1.082 -10.218 20.093 1.00 91.75 251 MET A C 1
ATOM 2071 O O . MET A 1 251 ? -2.048 -10.815 20.573 1.00 91.75 251 MET A O 1
ATOM 2075 N N . ASN A 1 252 ? -1.196 -8.962 19.646 1.00 91.50 252 ASN A N 1
ATOM 2076 C CA . ASN A 1 252 ? -2.473 -8.258 19.684 1.00 91.50 252 ASN A CA 1
ATOM 2077 C C . ASN A 1 252 ? -3.495 -8.836 18.690 1.00 91.50 252 ASN A C 1
ATOM 2079 O O . ASN A 1 252 ? -4.685 -8.806 18.996 1.00 91.50 252 ASN A O 1
ATOM 2083 N N . SER A 1 253 ? -3.057 -9.385 17.549 1.00 89.94 253 SER A N 1
ATOM 2084 C CA . SER A 1 253 ? -3.959 -10.029 16.577 1.00 89.94 253 SER A CA 1
ATOM 2085 C C . SER A 1 253 ? -4.642 -11.290 17.124 1.00 89.94 253 SER A C 1
ATOM 2087 O O . SER A 1 253 ? -5.791 -11.554 16.787 1.00 89.94 253 SER A O 1
ATOM 2089 N N . PHE A 1 254 ? -3.999 -11.997 18.060 1.00 86.62 254 PHE A N 1
ATOM 2090 C CA . PHE A 1 254 ? -4.587 -13.123 18.800 1.00 86.62 254 PHE A CA 1
ATOM 2091 C C . PHE A 1 254 ? -5.437 -12.699 20.011 1.00 86.62 254 PHE A C 1
ATOM 2093 O O . PHE A 1 254 ? -5.942 -13.543 20.745 1.00 86.62 254 PHE A O 1
ATOM 2100 N N . GLY A 1 255 ? -5.574 -11.396 20.277 1.00 81.94 255 GLY A N 1
ATOM 2101 C CA . GLY A 1 255 ? -6.317 -10.897 21.438 1.00 81.94 255 GLY A CA 1
ATOM 2102 C C . GLY A 1 255 ? -5.623 -11.115 22.790 1.00 81.94 255 GLY A C 1
ATOM 2103 O O . GLY A 1 255 ? -6.236 -10.853 23.825 1.00 81.94 255 GLY A O 1
ATOM 2104 N N . ILE A 1 256 ? -4.348 -11.528 22.797 1.00 78.62 256 ILE A N 1
ATOM 2105 C CA . ILE A 1 256 ? -3.551 -11.756 24.017 1.00 78.62 256 ILE A CA 1
ATOM 2106 C C . ILE A 1 256 ? -3.385 -10.443 24.799 1.00 78.62 256 ILE A C 1
ATOM 2108 O O . ILE A 1 256 ? -3.457 -10.413 26.025 1.00 78.62 256 ILE A O 1
ATOM 2112 N N . ILE A 1 257 ? -3.221 -9.325 24.084 1.00 76.12 257 ILE A N 1
ATOM 2113 C CA . ILE A 1 257 ? -3.070 -7.992 24.677 1.00 76.12 257 ILE A CA 1
ATOM 2114 C C . ILE A 1 257 ? -4.420 -7.259 24.664 1.00 76.12 257 ILE A C 1
ATOM 2116 O O . ILE A 1 257 ? -4.902 -6.833 23.609 1.00 76.12 257 ILE A O 1
ATOM 2120 N N . ARG A 1 258 ? -5.004 -7.022 25.845 1.00 65.25 258 ARG A N 1
ATOM 2121 C CA . ARG A 1 258 ? -6.226 -6.214 26.010 1.00 65.25 258 ARG A CA 1
ATOM 2122 C C . ARG A 1 258 ? -5.881 -4.734 26.204 1.00 65.25 258 ARG A C 1
ATOM 2124 O O . ARG A 1 258 ? -5.552 -4.308 27.301 1.00 65.25 258 ARG A O 1
ATOM 2131 N N . ILE A 1 259 ? -5.992 -3.938 25.140 1.00 65.88 259 ILE A N 1
ATOM 2132 C CA . ILE A 1 259 ? -5.862 -2.469 25.212 1.00 65.88 259 ILE A CA 1
ATOM 2133 C C . ILE A 1 259 ? -7.249 -1.851 25.392 1.00 65.88 259 ILE A C 1
ATOM 2135 O O . ILE A 1 259 ? -8.190 -2.214 24.677 1.00 65.88 259 ILE A O 1
ATOM 2139 N N . ASN A 1 260 ? -7.397 -0.892 26.309 1.00 59.94 260 ASN A N 1
ATOM 2140 C CA . ASN A 1 260 ? -8.691 -0.298 26.615 1.00 59.94 260 ASN A CA 1
ATOM 2141 C C . ASN A 1 260 ? -9.077 0.739 25.543 1.00 59.94 260 ASN A C 1
ATOM 2143 O O . ASN A 1 260 ? -8.779 1.936 25.600 1.00 59.94 260 ASN A O 1
ATOM 2147 N N . LYS A 1 261 ? -9.800 0.280 24.517 1.00 62.12 261 LYS A N 1
ATOM 2148 C CA . LYS A 1 261 ? -10.206 1.095 23.354 1.00 62.12 261 LYS A CA 1
ATOM 2149 C C . LYS A 1 261 ? -11.283 2.159 23.675 1.00 62.12 261 LYS A C 1
ATOM 2151 O O . LYS A 1 261 ? -11.719 2.856 22.759 1.00 62.12 261 LYS A O 1
ATOM 2156 N N . ARG A 1 262 ? -11.724 2.309 24.938 1.00 50.19 262 ARG A N 1
ATOM 2157 C CA . ARG A 1 262 ? -12.964 3.023 25.333 1.00 50.19 262 ARG A CA 1
ATOM 2158 C C . ARG A 1 262 ? -12.915 4.551 25.480 1.00 50.19 262 ARG A C 1
ATOM 2160 O O . ARG A 1 262 ? -13.982 5.144 25.600 1.00 50.19 262 ARG A O 1
ATOM 2167 N N . ARG A 1 263 ? -11.768 5.238 25.433 1.00 48.19 263 ARG A N 1
ATOM 2168 C CA . ARG A 1 263 ? -11.797 6.721 25.487 1.00 48.19 263 ARG A CA 1
ATOM 2169 C C . ARG A 1 263 ? -12.244 7.319 24.139 1.00 48.19 263 ARG A C 1
ATOM 2171 O O . ARG A 1 263 ? -11.462 7.262 23.181 1.00 48.19 263 ARG A O 1
ATOM 2178 N N . LYS A 1 264 ? -13.496 7.814 24.103 1.00 42.06 264 LYS A N 1
ATOM 2179 C CA . LYS A 1 264 ? -14.081 8.670 23.049 1.00 42.06 264 LYS A CA 1
ATOM 2180 C C . LYS A 1 264 ? -13.147 9.850 22.753 1.00 42.06 264 LYS A C 1
ATOM 2182 O O . LYS A 1 264 ? -12.594 10.420 23.717 1.00 42.06 264 LYS A O 1
#

Foldseek 3Di:
DVVLLVVLLVLLVVCVVPVLSNLVNLLSCLVPLVVDDPVVSVVSLVSSLVVLCVVPVLSSLLCVLARVLLNVLVVVCVPDPAFPLQSLLVSLLSSLVSVVVSCCVPQNALVSVLVVVLVVCVVPPPDDPVVSVVVSVVCSLQVSLVSSVSSSSSSVVSCCSVPVVLLLVGAHALVLVVQLVVLCCVCPVVVDDDSVSVNSNSSSLVSLLVQLLSLQLLVLVVVDVDNVCSSVVSVVVCVVCVVVSSVSSNCVNVVVDDRDSPDD

Secondary structure (DSSP, 8-state):
-HHHHHHHHHHHHHHHH-GGGTTHHHHHHHHHGGGS-HHHHHHHHHHHHHHHHHH-HHHHHHIIIIIIHHHHHHHHHHTS---HHHHHHHHHHHHHHHHHHHHHHHT-SHHHHHHHHHHHHHHH----HHHHHHHHHHHHHTHHHHHHHHHHHHHHHHHHHHHGGGGGG----THHHHHHHHHHIIIIIS----HHHHHHHHHHHHHHHHHHHHHHHHHHHHH-S-HHHHHHHHHHHHHH-HHHHHHHHHHHHTT-S---TT--

Sequence (264 aa):
MIKVTINIILLFLASSLIPLGSFILPAYKIKKMPKLNSKDRLLANLISGGVIYFIDDKLFFVYVGFFLLLEGAYYIFEMTSIEIFDRIFISTTITTAAGYLLMKAFIGTPDNLMTIMDTMYREYLILDQSVITTMMGYVKEHLLFIMFTYSLVINYFTYFILKGKTYRKWNISYLWILVYIVTFFIDKTLKIDNFYVKNLYSITTLIYVIYGIKVLYSMFREKIKWRVYGKSLAIVTACFFPIGIFILGAMNSFGIIRINKRRK

Radius of gyration: 20.13 Å; chains: 1; bounding box: 55×45×54 Å